Protein AF-0000000076346193 (afdb_homodimer)

Organism: Vanrija humicola (NCBI:txid5417)

Nearest PDB structures (foldseek):
  2d1z-assembly1_A  TM=9.112E-01  e=4.491E-07  Streptomyces olivaceoviridis
  5gqd-assembly1_B  TM=9.093E-01  e=9.282E-07  Streptomyces olivaceoviridis
  1v6u-assembly1_B  TM=9.072E-01  e=3.750E-06  Streptomyces olivaceoviridis
  6inn-assembly2_B  TM=8.528E-01  e=8.935E-04  Homo sapiens
  7y78-assembly1_D  TM=6.951E-01  e=5.967E-03  Bacillus thuringiensis

Secondary structure (DSSP, 8-state):
-EEEEGGG--STTPBEEEE---TT-GGG-EEEETTEEEESSSTTEEEE--SS--TTPBPEEEE--TT-GGG-EEEETTEEEETTSSEEEEEGGG--STTEEEEEEE--TT-GGG-EEEEEEEEEEEES--/-EEEEGGG--STTPBEEEE---TT-GGG-EEEETTEEEESSSTTEEEE--SS--TTPBPEEEE--TT-GGG-EEEETTEEEETTSSEEEEEGGG--STTEEEEEEE--TT-GGG-EEEEEEEEEEEES--

Structure (mmCIF, N/CA/C/O backbone):
data_AF-0000000076346193-model_v1
#
loop_
_entity.id
_entity.type
_entity.pdbx_description
1 polymer 'Ricin B lectin domain-containing protein'
#
loop_
_atom_site.group_PDB
_atom_site.id
_atom_site.type_symbol
_atom_site.label_atom_id
_atom_site.label_alt_id
_atom_site.label_comp_id
_atom_site.label_asym_id
_atom_site.label_entity_id
_atom_site.label_seq_id
_atom_site.pdbx_PDB_ins_code
_atom_site.Cartn_x
_atom_site.Cartn_y
_atom_site.Cartn_z
_atom_site.occupancy
_atom_site.B_iso_or_equiv
_atom_site.auth_seq_id
_atom_site.auth_comp_id
_atom_site.auth_asym_id
_atom_site.auth_atom_id
_atom_site.pdbx_PDB_model_num
ATOM 1 N N . MET A 1 1 ? -0.57 3.428 16.734 1 97.38 1 MET A N 1
ATOM 2 C CA . MET A 1 1 ? -1.78 4.055 16.203 1 97.38 1 MET A CA 1
ATOM 3 C C . MET A 1 1 ? -1.584 4.484 14.758 1 97.38 1 MET A C 1
ATOM 5 O O . MET A 1 1 ? -0.451 4.594 14.289 1 97.38 1 MET A O 1
ATOM 9 N N . CYS A 1 2 ? -2.73 4.66 14.031 1 98.38 2 CYS A N 1
ATOM 10 C CA . CYS A 1 2 ? -2.697 5.062 12.633 1 98.38 2 CYS A CA 1
ATOM 11 C C . CYS A 1 2 ? -3.279 6.461 12.445 1 98.38 2 CYS A C 1
ATOM 13 O O . CYS A 1 2 ? -4.195 6.852 13.172 1 98.38 2 CYS A O 1
ATOM 15 N N . VAL A 1 3 ? -2.74 7.18 11.5 1 98.62 3 VAL A N 1
ATOM 16 C CA . VAL A 1 3 ? -3.359 8.422 11.039 1 98.62 3 VAL A CA 1
ATOM 17 C C . VAL A 1 3 ? -4.719 8.117 10.414 1 98.62 3 VAL A C 1
ATOM 19 O O . VAL A 1 3 ? -4.828 7.234 9.555 1 98.62 3 VAL A O 1
ATOM 22 N N . ASP A 1 4 ? -5.727 8.812 10.867 1 98.75 4 ASP A N 1
ATOM 23 C CA . ASP A 1 4 ? -7.117 8.484 10.578 1 98.75 4 ASP A CA 1
ATOM 24 C C . ASP A 1 4 ? -7.941 9.758 10.352 1 98.75 4 ASP A C 1
ATOM 26 O O . ASP A 1 4 ? -7.559 10.836 10.805 1 98.75 4 ASP A O 1
ATOM 30 N N . LEU A 1 5 ? -9.047 9.602 9.625 1 98.88 5 LEU A N 1
ATOM 31 C CA . LEU A 1 5 ? -10 10.695 9.492 1 98.88 5 LEU A CA 1
ATOM 32 C C . LEU A 1 5 ? -11.062 10.625 10.578 1 98.88 5 LEU A C 1
ATOM 34 O O . LEU A 1 5 ? -11.641 9.57 10.828 1 98.88 5 LEU A O 1
ATOM 38 N N . LYS A 1 6 ? -11.312 11.766 11.18 1 98.81 6 LYS A N 1
ATOM 39 C CA . LYS A 1 6 ? -12.32 11.82 12.234 1 98.81 6 LYS A CA 1
ATOM 40 C C . LYS A 1 6 ? -13.68 11.359 11.727 1 98.81 6 LYS A C 1
ATOM 42 O O . LYS A 1 6 ? -14.148 11.828 10.688 1 98.81 6 LYS A O 1
ATOM 47 N N . ASP A 1 7 ? -14.266 10.375 12.383 1 98.38 7 ASP A N 1
ATOM 48 C CA . ASP A 1 7 ? -15.594 9.836 12.148 1 98.38 7 ASP A CA 1
ATOM 49 C C . ASP A 1 7 ? -15.711 9.25 10.742 1 98.38 7 ASP A C 1
ATOM 51 O O . ASP A 1 7 ? -16.812 8.984 10.266 1 98.38 7 ASP A O 1
ATOM 55 N N . GLY A 1 8 ? -14.648 9.188 10.039 1 98.12 8 GLY A N 1
ATOM 56 C CA . GLY A 1 8 ? -14.641 8.625 8.703 1 98.12 8 GLY A CA 1
ATOM 57 C C . GLY A 1 8 ? -15.227 9.562 7.66 1 98.12 8 GLY A C 1
ATOM 58 O O . GLY A 1 8 ? -15.625 9.125 6.578 1 98.12 8 GLY A O 1
ATOM 59 N N . VAL A 1 9 ? -15.312 10.844 7.996 1 98.62 9 VAL A N 1
ATOM 60 C CA . VAL A 1 9 ? -15.875 11.82 7.074 1 98.62 9 VAL A CA 1
ATOM 61 C C . VAL A 1 9 ? -14.82 12.234 6.051 1 98.62 9 VAL A C 1
ATOM 63 O O . VAL A 1 9 ? -13.75 12.719 6.414 1 98.62 9 VAL A O 1
ATOM 66 N N . GLN A 1 10 ? -15.078 12.023 4.785 1 98.56 10 GLN A N 1
ATOM 67 C CA . GLN A 1 10 ? -14.156 12.344 3.701 1 98.56 10 GLN A CA 1
ATOM 68 C C . GLN A 1 10 ? -14.531 13.656 3.021 1 98.56 10 GLN A C 1
ATOM 70 O O . GLN A 1 10 ? -14.945 13.664 1.859 1 98.56 10 GLN A O 1
ATOM 75 N N . ALA A 1 11 ? -14.43 14.711 3.752 1 98.75 11 ALA A N 1
ATOM 76 C CA . ALA A 1 11 ? -14.773 16.047 3.277 1 98.75 11 ALA A CA 1
ATOM 77 C C . ALA A 1 11 ? -13.719 17.062 3.705 1 98.75 11 ALA A C 1
ATOM 79 O O . ALA A 1 11 ? -12.969 16.828 4.656 1 98.75 11 ALA A O 1
ATOM 80 N N . ASN A 1 12 ? -13.664 18.203 2.973 1 98.81 12 ASN A N 1
ATOM 81 C CA . ASN A 1 12 ? -12.758 19.281 3.328 1 98.81 12 ASN A CA 1
ATOM 82 C C . ASN A 1 12 ? -12.914 19.688 4.789 1 98.81 12 ASN A C 1
ATOM 84 O O . ASN A 1 12 ? -14.031 19.875 5.27 1 98.81 12 ASN A O 1
ATOM 88 N N . GLY A 1 13 ? -11.852 19.75 5.422 1 98.81 13 GLY A N 1
ATOM 89 C CA . GLY A 1 13 ? -11.867 20.281 6.773 1 98.81 13 GLY A CA 1
ATOM 90 C C . GLY A 1 13 ? -11.945 19.219 7.84 1 98.81 13 GLY A C 1
ATOM 91 O O . GLY A 1 13 ? -11.766 19.5 9.023 1 98.81 13 GLY A O 1
ATOM 92 N N . THR A 1 14 ? -12.195 17.953 7.438 1 98.94 14 THR A N 1
ATOM 93 C CA . THR A 1 14 ? -12.258 16.875 8.414 1 98.94 14 THR A CA 1
ATOM 94 C C . THR A 1 14 ? -10.93 16.75 9.156 1 98.94 14 THR A C 1
ATOM 96 O O . THR A 1 14 ? -9.867 16.641 8.539 1 98.94 14 THR A O 1
ATOM 99 N N . PRO A 1 15 ? -10.984 16.75 10.484 1 98.88 15 PRO A N 1
ATOM 100 C CA . PRO A 1 15 ? -9.742 16.656 11.258 1 98.88 15 PRO A CA 1
ATOM 101 C C . PRO A 1 15 ? -9.008 15.336 11.023 1 98.88 15 PRO A C 1
ATOM 103 O O . PRO A 1 15 ? 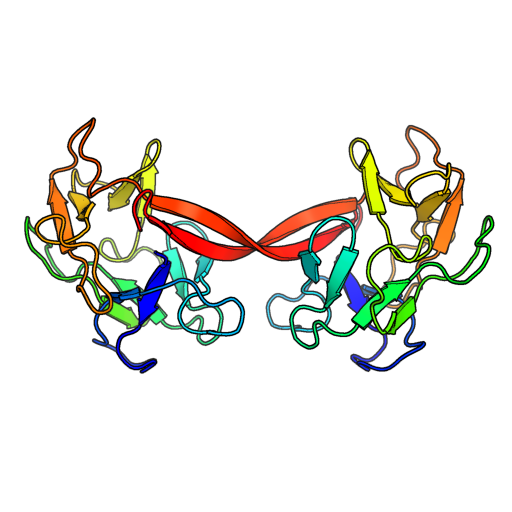-9.641 14.289 10.891 1 98.88 15 PRO A O 1
ATOM 106 N N . LEU A 1 16 ? -7.672 15.43 10.953 1 98.88 16 LEU A N 1
ATOM 107 C CA . LEU A 1 16 ? -6.789 14.266 10.992 1 98.88 16 LEU A CA 1
ATOM 108 C C . LEU A 1 16 ? -6.48 13.867 12.43 1 98.88 16 LEU A C 1
ATOM 110 O O . LEU A 1 16 ? -6.133 14.719 13.25 1 98.88 16 LEU A O 1
ATOM 114 N N . GLN A 1 17 ? -6.691 12.625 12.727 1 98.81 17 GLN A N 1
ATOM 115 C CA . GLN A 1 17 ? -6.48 12.148 14.094 1 98.81 17 GLN A CA 1
ATOM 116 C C . GLN A 1 17 ? -5.688 10.852 14.109 1 98.81 17 GLN A C 1
ATOM 118 O O . GLN A 1 17 ? -5.312 10.328 13.055 1 98.81 17 GLN A O 1
ATOM 123 N N . ILE A 1 18 ? -5.312 10.422 15.352 1 98.69 18 ILE A N 1
ATOM 124 C CA . ILE A 1 18 ? -4.805 9.062 15.484 1 98.69 18 ILE A CA 1
ATOM 125 C C . ILE A 1 18 ? -5.887 8.164 16.078 1 98.69 18 ILE A C 1
ATOM 127 O O . ILE A 1 18 ? -6.707 8.617 16.875 1 98.69 18 ILE A O 1
ATOM 131 N N . TRP A 1 19 ? -5.957 6.984 15.648 1 98.31 19 TRP A N 1
ATOM 132 C CA . TRP A 1 19 ? -6.875 5.934 16.078 1 98.31 19 TRP A CA 1
ATOM 133 C C . TRP A 1 19 ? -6.223 4.559 15.961 1 98.31 19 TRP A C 1
ATOM 135 O O . TRP A 1 19 ? -5.262 4.379 15.211 1 98.31 19 TRP A O 1
ATOM 145 N N . ASP A 1 20 ? -6.699 3.652 16.719 1 97.69 20 ASP A N 1
ATOM 146 C CA . ASP A 1 20 ? -6.195 2.287 16.594 1 97.69 20 ASP A CA 1
ATOM 147 C C . ASP A 1 20 ? -6.238 1.812 15.148 1 97.69 20 ASP A C 1
ATOM 149 O O . ASP A 1 20 ? -7.238 2.006 14.453 1 97.69 20 ASP A O 1
ATOM 153 N N . CYS A 1 21 ? -5.121 1.161 14.781 1 96.31 21 CYS A N 1
ATOM 154 C CA . CYS A 1 21 ? -5.051 0.711 13.391 1 96.31 21 CYS A CA 1
ATOM 155 C C . CYS A 1 21 ? -6.082 -0.377 13.125 1 96.31 21 CYS A C 1
ATOM 157 O O . CYS A 1 21 ? -6.297 -1.258 13.953 1 96.31 21 CYS A O 1
ATOM 159 N N . ASP A 1 22 ? -6.777 -0.265 12.031 1 93.62 22 ASP A N 1
ATOM 160 C CA . ASP A 1 22 ? -7.75 -1.24 11.547 1 93.62 22 ASP A CA 1
ATOM 161 C C . ASP A 1 22 ? -7.562 -1.501 10.055 1 93.62 22 ASP A C 1
ATOM 163 O O . ASP A 1 22 ? -7.812 -0.62 9.227 1 93.62 22 ASP A O 1
ATOM 167 N N . ARG A 1 23 ? -7.211 -2.684 9.609 1 83.88 23 ARG A N 1
ATOM 168 C CA . ARG A 1 23 ? -6.918 -3.055 8.227 1 83.88 23 ARG A CA 1
ATOM 169 C C . ARG A 1 23 ? -8.148 -2.873 7.34 1 83.88 23 ARG A C 1
ATOM 171 O O . ARG A 1 23 ? -8.023 -2.768 6.117 1 83.88 23 ARG A O 1
ATOM 178 N N . LYS A 1 24 ? -9.305 -2.906 7.891 1 87.44 24 LYS A N 1
ATOM 179 C CA . LYS A 1 24 ? -10.547 -2.795 7.133 1 87.44 24 LYS A CA 1
ATOM 180 C C . LYS A 1 24 ? -11.016 -1.344 7.047 1 87.44 24 LYS A C 1
ATOM 182 O O . LYS A 1 24 ? -12.008 -1.043 6.383 1 87.44 24 LYS A O 1
ATOM 187 N N . ASN A 1 25 ? -10.336 -0.354 7.711 1 94.75 25 ASN A N 1
ATOM 188 C CA . ASN A 1 25 ? -10.742 1.047 7.73 1 94.75 25 ASN A CA 1
ATOM 189 C C . ASN A 1 25 ? -10.133 1.824 6.566 1 94.75 25 ASN A C 1
ATOM 191 O O . ASN A 1 25 ? -8.938 2.127 6.574 1 94.75 25 ASN A O 1
ATOM 195 N N . PRO A 1 26 ? -10.969 2.188 5.59 1 95.25 26 PRO A N 1
ATOM 196 C CA . PRO A 1 26 ? -10.43 2.861 4.406 1 95.25 26 PRO A CA 1
ATOM 197 C C . PRO A 1 26 ? -9.93 4.273 4.707 1 95.25 26 PRO A C 1
ATOM 199 O O . PRO A 1 26 ? -9.211 4.859 3.895 1 95.25 26 PRO A O 1
ATOM 202 N N . ASN A 1 27 ? -10.266 4.793 5.91 1 98.38 27 ASN A N 1
ATOM 203 C CA . ASN A 1 27 ? -9.922 6.168 6.246 1 98.38 27 ASN A CA 1
ATOM 204 C C . ASN A 1 27 ? -8.539 6.25 6.902 1 98.38 27 ASN A C 1
ATOM 206 O O . ASN A 1 27 ? -8.148 7.309 7.398 1 98.38 27 ASN A O 1
ATOM 210 N N . GLN A 1 28 ? -7.801 5.125 6.875 1 98.31 28 GLN A N 1
ATOM 211 C CA . GLN A 1 28 ? -6.449 5.074 7.422 1 98.31 28 GLN A CA 1
ATOM 212 C C . GLN A 1 28 ? -5.426 4.77 6.328 1 98.31 28 GLN A C 1
ATOM 214 O O . GLN A 1 28 ? -4.238 4.613 6.613 1 98.31 28 GLN A O 1
ATOM 219 N N . LEU A 1 29 ? -5.941 4.668 5.09 1 97.5 29 LEU A N 1
ATOM 220 C CA . LEU A 1 29 ? -5.109 4.277 3.959 1 97.5 29 LEU A CA 1
ATOM 221 C C . LEU A 1 29 ? -4.75 5.492 3.105 1 97.5 29 LEU A C 1
ATOM 223 O O . LEU A 1 29 ? -5.637 6.227 2.662 1 97.5 29 LEU A O 1
ATOM 227 N N . TRP A 1 30 ? -3.432 5.629 2.916 1 97.75 30 TRP A N 1
ATOM 228 C CA . TRP A 1 30 ? -2.914 6.809 2.232 1 97.75 30 TRP A CA 1
ATOM 229 C C . TRP A 1 30 ? -2.064 6.414 1.029 1 97.75 30 TRP A C 1
ATOM 231 O O . TRP A 1 30 ? -1.338 5.422 1.074 1 97.75 30 TRP A O 1
ATOM 241 N N . ARG A 1 31 ? -2.193 7.145 0.007 1 95.12 31 ARG A N 1
ATOM 242 C CA . ARG A 1 31 ? -1.386 7 -1.199 1 95.12 31 ARG A CA 1
ATOM 243 C C . ARG A 1 31 ? -0.432 8.18 -1.363 1 95.12 31 ARG A C 1
ATOM 245 O O . ARG A 1 31 ? -0.846 9.336 -1.274 1 95.12 31 ARG A O 1
ATOM 252 N N . LYS A 1 32 ? 0.829 7.84 -1.516 1 93.25 32 LYS A N 1
ATOM 253 C CA . LYS A 1 32 ? 1.795 8.898 -1.804 1 93.25 32 LYS A CA 1
ATOM 254 C C . LYS A 1 32 ? 1.785 9.258 -3.285 1 93.25 32 LYS A C 1
ATOM 256 O O . LYS A 1 32 ? 1.878 8.383 -4.145 1 93.25 32 LYS A O 1
ATOM 261 N N . ASP A 1 33 ? 1.549 10.453 -3.631 1 92.62 33 ASP A N 1
ATOM 262 C CA . ASP A 1 33 ? 1.671 11.047 -4.961 1 92.62 33 ASP A CA 1
ATOM 263 C C . ASP A 1 33 ? 2.615 12.242 -4.949 1 92.62 33 ASP A C 1
ATOM 265 O O . ASP A 1 33 ? 2.229 13.344 -4.547 1 92.62 33 ASP A O 1
ATOM 269 N N . ALA A 1 34 ? 3.846 11.938 -5.438 1 90.88 34 ALA A N 1
ATOM 270 C CA . ALA A 1 34 ? 4.918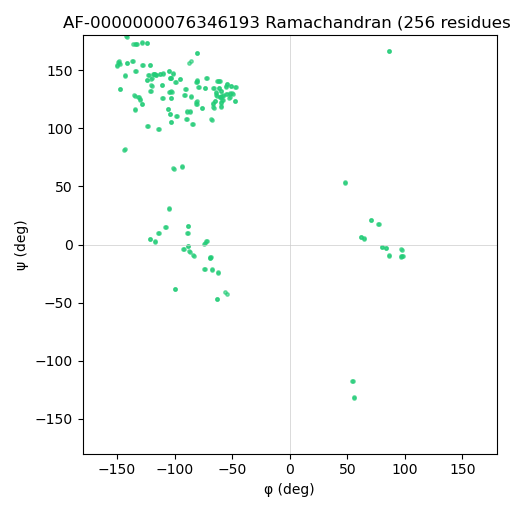 12.906 -5.23 1 90.88 34 ALA A CA 1
ATOM 271 C C . ALA A 1 34 ? 5.066 13.25 -3.752 1 90.88 34 ALA A C 1
ATOM 273 O O . ALA A 1 34 ? 5.32 12.375 -2.926 1 90.88 34 ALA A O 1
ATOM 274 N N . ASN A 1 35 ? 4.859 14.484 -3.318 1 94.56 35 ASN A N 1
ATOM 275 C CA . ASN A 1 35 ? 5.074 14.859 -1.926 1 94.56 35 ASN A CA 1
ATOM 276 C C . ASN A 1 35 ? 3.752 15.109 -1.203 1 94.56 35 ASN A C 1
ATOM 278 O O . ASN A 1 35 ? 3.734 15.688 -0.114 1 94.56 35 ASN A O 1
ATOM 282 N N . GLN A 1 36 ? 2.641 14.633 -1.851 1 97.44 36 GLN A N 1
ATOM 283 C CA . GLN A 1 36 ? 1.333 14.688 -1.206 1 97.44 36 GLN A CA 1
ATOM 284 C C . GLN A 1 36 ? 0.92 13.312 -0.685 1 97.44 36 GLN A C 1
ATOM 286 O O . GLN A 1 36 ? 1.235 12.289 -1.296 1 97.44 36 GLN A O 1
ATOM 291 N N . MET A 1 37 ? 0.253 13.328 0.49 1 97.38 37 MET A N 1
ATOM 292 C CA . MET A 1 37 ? -0.408 12.133 1.009 1 97.38 37 MET A CA 1
ATOM 293 C C . MET A 1 37 ? -1.917 12.211 0.804 1 97.38 37 MET A C 1
ATOM 295 O O . MET A 1 37 ? -2.598 12.992 1.477 1 97.38 37 MET A O 1
ATOM 299 N N . ARG A 1 38 ? -2.373 11.414 -0.197 1 97.88 38 ARG A N 1
ATOM 300 C CA . ARG A 1 38 ? -3.777 11.422 -0.592 1 97.88 38 ARG A CA 1
ATOM 301 C C . ARG A 1 38 ? -4.527 10.25 0.039 1 97.88 38 ARG A C 1
ATOM 303 O O . ARG A 1 38 ? -3.979 9.156 0.167 1 97.88 38 ARG A O 1
ATOM 310 N N . LEU A 1 39 ? -5.746 10.562 0.458 1 98.44 39 LEU A N 1
ATOM 311 C CA . LEU A 1 39 ? -6.562 9.438 0.905 1 98.44 39 LEU A CA 1
ATOM 312 C C . LEU A 1 39 ? -6.758 8.422 -0.219 1 98.44 39 LEU A C 1
ATOM 314 O O . LEU A 1 39 ? -7.113 8.797 -1.34 1 98.44 39 LEU A O 1
ATOM 318 N N . PHE A 1 40 ? -6.547 7.203 0.101 1 96.44 40 PHE A N 1
ATOM 319 C CA . PHE A 1 40 ? -6.602 6.172 -0.926 1 96.44 40 PHE A CA 1
ATOM 320 C C . PHE A 1 40 ? -8 6.074 -1.522 1 96.44 40 PHE A C 1
ATOM 322 O O . PHE A 1 40 ? -8.156 6.047 -2.744 1 96.44 40 PHE A O 1
ATOM 329 N N . ALA A 1 41 ? -9.039 6.051 -0.655 1 94.88 41 ALA A N 1
ATOM 330 C CA . ALA A 1 41 ? -10.422 5.848 -1.07 1 94.88 41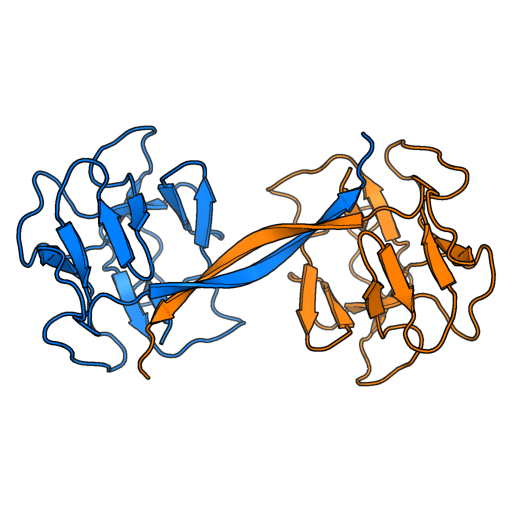 ALA A CA 1
ATOM 331 C C . ALA A 1 41 ? -10.977 7.094 -1.754 1 94.88 41 ALA A C 1
ATOM 333 O O . ALA A 1 41 ? -12.008 7.027 -2.436 1 94.88 41 ALA A O 1
ATOM 334 N N . ASN A 1 42 ? -10.438 8.219 -1.551 1 96.88 42 ASN A N 1
ATOM 335 C CA . ASN A 1 42 ? -10.812 9.508 -2.125 1 96.88 42 ASN A CA 1
ATOM 336 C C . ASN A 1 42 ? -9.586 10.367 -2.412 1 96.88 42 ASN A C 1
ATOM 338 O O . ASN A 1 42 ? -9.273 11.289 -1.652 1 96.88 42 ASN A O 1
ATOM 342 N N . PRO A 1 43 ? -8.945 10.102 -3.572 1 96.12 43 PRO A N 1
ATOM 343 C CA . PRO A 1 43 ? -7.613 10.672 -3.803 1 96.12 43 PRO A CA 1
ATOM 344 C C . PRO A 1 43 ? -7.66 12.18 -4.074 1 96.12 43 PRO A C 1
ATOM 346 O O . PRO A 1 43 ? -6.617 12.797 -4.293 1 96.12 43 PRO A O 1
ATOM 349 N N . ASN A 1 44 ? -8.789 12.766 -4.012 1 97.19 44 ASN A N 1
ATOM 350 C CA . ASN A 1 44 ? -8.898 14.219 -4.129 1 97.19 44 ASN A CA 1
ATOM 351 C C . ASN A 1 44 ? -8.648 14.906 -2.791 1 97.19 44 ASN A C 1
ATOM 353 O O . ASN A 1 44 ? -8.57 16.141 -2.725 1 97.19 44 ASN A O 1
ATOM 357 N N . LEU A 1 45 ? -8.562 14.188 -1.716 1 98.69 45 LEU A N 1
ATOM 358 C CA . LEU A 1 45 ? -8.305 14.727 -0.389 1 98.69 45 LEU A CA 1
ATOM 359 C C . LEU A 1 45 ? -6.871 14.453 0.042 1 98.69 45 LEU A C 1
ATOM 361 O O . LEU A 1 45 ? -6.418 13.305 0.012 1 98.69 45 LEU A O 1
ATOM 365 N N . CYS A 1 46 ? -6.188 15.508 0.535 1 98.75 46 CYS A N 1
ATOM 366 C CA . CYS A 1 46 ? -4.797 15.438 0.976 1 98.75 46 CYS A CA 1
ATOM 367 C C . CYS A 1 46 ? -4.668 15.844 2.438 1 98.75 46 CYS A C 1
ATOM 369 O O . CYS A 1 46 ? -5.488 16.609 2.947 1 98.75 46 CYS A O 1
ATOM 371 N N . ILE A 1 47 ? -3.648 15.359 3.094 1 98.81 47 ILE A N 1
ATOM 372 C CA . ILE A 1 47 ? -3.256 15.875 4.402 1 98.81 47 ILE A CA 1
ATOM 373 C C . ILE A 1 47 ? -2.791 17.312 4.277 1 98.81 47 ILE A C 1
ATOM 375 O O . ILE A 1 47 ? -1.905 17.625 3.475 1 98.81 47 ILE A O 1
ATOM 379 N N . ASP A 1 48 ? -3.422 18.109 5.008 1 98.94 48 ASP A N 1
ATOM 380 C CA . ASP A 1 48 ? -3.277 19.562 4.867 1 98.94 48 ASP A CA 1
ATOM 381 C C . ASP A 1 48 ? -3.002 20.219 6.215 1 98.94 48 ASP A C 1
ATOM 383 O O . ASP A 1 48 ? -3.777 20.062 7.16 1 98.94 48 ASP A O 1
ATOM 387 N N . ALA A 1 49 ? -1.931 20.953 6.273 1 98.81 49 ALA A N 1
ATOM 388 C CA . ALA A 1 49 ? -1.51 21.578 7.527 1 98.81 49 ALA A CA 1
ATOM 389 C C . ALA A 1 49 ? -2.156 22.953 7.699 1 98.81 49 ALA A C 1
ATOM 391 O O . ALA A 1 49 ? -1.982 23.594 8.734 1 98.81 49 ALA A O 1
ATOM 392 N N . GLY A 1 50 ? -2.965 23.406 6.727 1 98.25 50 GLY A N 1
ATOM 393 C CA . GLY A 1 50 ? -3.588 24.719 6.785 1 98.25 50 GLY A CA 1
ATOM 394 C C . GLY A 1 50 ? -2.705 25.828 6.23 1 98.25 50 GLY A C 1
ATOM 395 O O . GLY A 1 50 ? -1.495 25.641 6.082 1 98.25 50 GLY A O 1
ATOM 396 N N . VAL A 1 51 ? -3.287 26.953 6.004 1 96.12 51 VAL A N 1
ATOM 397 C CA . VAL A 1 51 ? -2.559 28.094 5.465 1 96.12 51 VAL A CA 1
ATOM 398 C C . VAL A 1 51 ? -1.658 28.688 6.543 1 96.12 51 VAL A C 1
ATOM 400 O O . VAL A 1 51 ? -2.098 28.906 7.676 1 96.12 51 VAL A O 1
ATOM 403 N N . ASN A 1 52 ? -0.373 29.016 6.258 1 96.94 52 ASN A N 1
ATOM 404 C CA . ASN A 1 52 ? 0.622 29.609 7.148 1 96.94 52 ASN A CA 1
ATOM 405 C C . ASN A 1 52 ? 0.673 28.875 8.492 1 96.94 52 ASN A C 1
ATOM 407 O O . ASN A 1 52 ? 0.467 29.484 9.539 1 96.94 52 ASN A O 1
ATOM 411 N N . PRO A 1 53 ? 0.839 27.578 8.438 1 98.56 53 PRO A N 1
ATOM 412 C CA . PRO A 1 53 ? 0.84 26.797 9.68 1 98.56 53 PRO A CA 1
ATOM 413 C C . PRO A 1 53 ? 1.96 27.219 10.633 1 98.56 53 PRO A C 1
ATOM 415 O O . PRO A 1 53 ? 3.045 27.594 10.188 1 98.56 53 PRO A O 1
ATOM 418 N N . THR A 1 54 ? 1.682 27.25 11.867 1 98.5 54 THR A N 1
ATOM 419 C CA . THR A 1 54 ? 2.611 27.484 12.969 1 98.5 54 THR A CA 1
ATOM 420 C C . THR A 1 54 ? 2.484 26.406 14.031 1 98.5 54 THR A C 1
ATOM 422 O O . THR A 1 54 ? 1.666 25.5 13.906 1 98.5 54 THR A O 1
ATOM 425 N N . ASP A 1 55 ? 3.332 26.422 15.016 1 98.81 55 ASP A N 1
ATOM 426 C CA . ASP A 1 55 ? 3.234 25.453 16.109 1 98.81 55 ASP A CA 1
ATOM 427 C C . ASP A 1 55 ? 1.804 25.359 16.625 1 98.81 55 ASP A C 1
ATOM 429 O O . ASP A 1 55 ? 1.188 26.375 16.953 1 98.81 55 ASP A O 1
ATOM 433 N N . GLY A 1 56 ? 1.34 24.172 16.578 1 98.75 56 GLY A N 1
ATOM 434 C CA . GLY A 1 56 ? 0.013 23.969 17.141 1 98.75 56 GLY A CA 1
ATOM 435 C C . GLY A 1 56 ? -1.08 23.969 16.078 1 98.75 56 GLY A C 1
ATOM 436 O O . GLY A 1 56 ? -2.223 23.609 16.375 1 98.75 56 GLY A O 1
ATOM 437 N N . SER A 1 57 ? -0.796 24.344 14.828 1 98.81 57 SER A N 1
ATOM 438 C CA . SER A 1 57 ? -1.783 24.281 13.75 1 98.81 57 SER A CA 1
ATOM 439 C C . SER A 1 57 ? -2.309 22.859 13.57 1 98.81 57 SER A C 1
ATOM 441 O O . SER A 1 57 ? -1.527 21.906 13.461 1 98.81 57 SER A O 1
ATOM 443 N N . ARG A 1 58 ? -3.633 22.797 13.578 1 98.81 58 ARG A N 1
ATOM 444 C CA . ARG A 1 58 ? -4.254 21.484 13.477 1 98.81 58 ARG A CA 1
ATOM 445 C C . ARG A 1 58 ? -4.285 21.016 12.023 1 98.81 58 ARG A C 1
ATOM 447 O O . ARG A 1 58 ? -4.504 21.812 11.109 1 98.81 58 ARG A O 1
ATOM 454 N N . VAL A 1 59 ? -4.051 19.734 11.891 1 98.94 59 VAL A N 1
ATOM 455 C CA . VAL A 1 59 ? -3.99 19.141 10.562 1 98.94 59 VAL A CA 1
ATOM 456 C C . VAL A 1 59 ? -5.352 18.547 10.203 1 98.94 59 VAL A C 1
ATOM 458 O O . VAL A 1 59 ? -6.062 18.031 11.07 1 98.94 59 VAL A O 1
ATOM 461 N N . LYS A 1 60 ? -5.754 18.656 8.953 1 98.94 60 LYS A N 1
ATOM 462 C CA . LYS A 1 60 ? -7 18.156 8.383 1 98.94 60 LYS A CA 1
ATOM 463 C C . LYS A 1 60 ? -6.785 17.625 6.969 1 98.94 60 LYS A C 1
ATOM 465 O O . LYS A 1 60 ? -5.656 17.594 6.477 1 98.94 60 LYS A O 1
ATOM 470 N N . VAL A 1 61 ? -7.863 17.125 6.367 1 98.88 61 VAL A N 1
ATOM 471 C CA . VAL A 1 61 ? -7.789 16.844 4.938 1 98.88 61 VAL A CA 1
ATOM 472 C C . VAL A 1 61 ? -8.477 17.953 4.152 1 98.88 61 VAL A C 1
ATOM 474 O O . VAL A 1 61 ? -9.383 18.609 4.664 1 98.88 61 VAL A O 1
ATOM 477 N N . TRP A 1 62 ? -7.984 18.234 3.023 1 98.88 62 TRP A N 1
ATOM 478 C CA . TRP A 1 62 ? -8.492 19.234 2.1 1 98.88 62 TRP A CA 1
ATOM 479 C C . TRP A 1 62 ? -8.234 18.828 0.653 1 98.88 62 TRP A C 1
ATOM 481 O O . TRP A 1 62 ? -7.363 18 0.381 1 98.88 62 TRP A O 1
ATOM 491 N N . GLN A 1 63 ? -9.039 19.406 -0.228 1 98.69 63 GLN A N 1
ATOM 492 C CA . GLN A 1 63 ? -8.82 19.172 -1.651 1 98.69 63 GLN A CA 1
ATOM 493 C C . GLN A 1 63 ? -7.352 19.359 -2.018 1 98.69 63 GLN A C 1
ATOM 495 O O . GLN A 1 63 ? -6.715 20.312 -1.592 1 98.69 63 GLN A O 1
ATOM 500 N N . CYS A 1 64 ? -6.863 18.359 -2.848 1 98.44 64 CYS A N 1
ATOM 501 C CA . CYS A 1 64 ? -5.457 18.375 -3.23 1 98.44 64 CYS A CA 1
ATOM 502 C C . CYS A 1 64 ? -5.207 19.391 -4.344 1 98.44 64 CYS A C 1
ATOM 504 O O . CYS A 1 64 ? -5.98 19.469 -5.301 1 98.44 64 CYS A O 1
ATOM 506 N N . TYR A 1 65 ? -4.203 20.141 -4.254 1 97.19 65 TYR A N 1
ATOM 507 C CA . TYR A 1 65 ? -3.66 21 -5.301 1 97.19 65 TYR A CA 1
ATOM 508 C C . TYR A 1 65 ? -2.166 20.766 -5.484 1 97.19 65 TYR A C 1
ATOM 510 O O . TYR A 1 65 ? -1.391 20.891 -4.531 1 97.19 65 TYR A O 1
ATOM 518 N N . PRO A 1 66 ? -1.819 20.391 -6.688 1 93.75 66 PRO A N 1
ATOM 519 C CA . PRO A 1 66 ? -0.399 20.109 -6.918 1 93.75 66 PRO A CA 1
ATOM 520 C C . PRO A 1 66 ? 0.501 21.266 -6.477 1 93.75 66 PRO A C 1
ATOM 522 O O . PRO A 1 66 ? 0.241 22.422 -6.816 1 93.75 66 PRO A O 1
ATOM 525 N N . GLY A 1 67 ? 1.485 20.938 -5.629 1 92.56 67 GLY A N 1
ATOM 526 C CA . GLY A 1 67 ? 2.512 21.891 -5.254 1 92.56 67 GLY A CA 1
ATOM 527 C C . GLY A 1 67 ? 2.088 22.812 -4.125 1 92.56 67 GLY A C 1
ATOM 528 O O . GLY A 1 67 ? 2.844 23.703 -3.717 1 92.56 67 GLY A O 1
ATOM 529 N N . LEU A 1 68 ? 0.83 22.719 -3.625 1 96.5 68 LEU A N 1
ATOM 530 C CA . LEU A 1 68 ? 0.374 23.531 -2.506 1 96.5 68 LEU A CA 1
ATOM 531 C C . LEU A 1 68 ? 1.229 23.281 -1.269 1 96.5 68 LEU A C 1
ATOM 533 O O . LEU A 1 68 ? 1.339 22.156 -0.801 1 96.5 68 LEU A O 1
ATOM 537 N N . PRO A 1 69 ? 1.918 24.297 -0.732 1 97 69 PRO A N 1
ATOM 538 C CA . PRO A 1 69 ? 2.924 24.109 0.316 1 97 69 PRO A CA 1
ATOM 539 C C . PRO A 1 69 ? 2.373 23.391 1.538 1 97 69 PRO A C 1
ATOM 541 O O . PRO A 1 69 ? 3.059 22.531 2.117 1 97 69 PRO A O 1
ATOM 544 N N . GLN A 1 70 ? 1.146 23.688 1.994 1 98.12 70 GLN A N 1
ATOM 545 C CA . GLN A 1 70 ? 0.592 23.109 3.215 1 98.12 70 GLN A CA 1
ATOM 546 C C . GLN A 1 70 ? 0.184 21.656 2.996 1 98.12 70 GLN A C 1
ATOM 548 O O . GLN A 1 70 ? -0.253 20.984 3.932 1 98.12 70 GLN A O 1
ATOM 553 N N . GLN A 1 71 ? 0.386 21.109 1.779 1 98.5 71 GLN A N 1
ATOM 554 C CA . GLN A 1 71 ? 0.053 19.734 1.447 1 98.5 71 GLN A CA 1
ATOM 555 C C . GLN A 1 71 ? 1.285 18.969 0.971 1 98.5 71 GLN A C 1
ATOM 557 O O . GLN A 1 71 ? 1.175 17.828 0.497 1 98.5 71 GLN A O 1
ATOM 562 N N . THR A 1 72 ? 2.461 19.625 1.021 1 98 72 THR A N 1
ATOM 563 C CA . THR A 1 72 ? 3.691 19.016 0.515 1 98 72 THR A CA 1
ATOM 564 C C . THR A 1 72 ? 4.59 18.578 1.665 1 98 72 THR A C 1
ATOM 566 O O . THR A 1 72 ? 5.07 19.406 2.441 1 98 72 THR A O 1
ATOM 569 N N . TRP A 1 73 ? 4.797 17.234 1.716 1 97.88 73 TRP A N 1
ATOM 570 C CA . TRP A 1 73 ? 5.484 16.625 2.848 1 97.88 73 TRP A CA 1
ATOM 571 C C . TRP A 1 73 ? 6.75 15.906 2.393 1 97.88 73 TRP A C 1
ATOM 573 O O . TRP A 1 73 ? 6.77 15.273 1.33 1 97.88 73 TRP A O 1
ATOM 583 N N . VAL A 1 74 ? 7.777 15.953 3.174 1 96.31 74 VAL A N 1
ATOM 584 C CA . VAL A 1 74 ? 8.977 15.156 2.957 1 96.31 74 VAL A CA 1
ATOM 585 C C . VAL A 1 74 ? 9.258 14.297 4.188 1 96.31 74 VAL A C 1
ATOM 587 O O . VAL A 1 74 ? 8.883 14.656 5.305 1 96.31 74 VAL A O 1
ATOM 590 N N . THR A 1 75 ? 9.797 13.102 3.871 1 93.19 75 THR A N 1
ATOM 591 C CA . THR A 1 75 ? 10.211 12.227 4.965 1 93.19 75 THR A CA 1
ATOM 592 C C . THR A 1 75 ? 11.633 12.539 5.402 1 93.19 75 THR A C 1
ATOM 594 O O . THR A 1 75 ? 12.57 12.469 4.598 1 93.19 75 THR A O 1
ATOM 597 N N . SER A 1 76 ? 11.789 13.008 6.598 1 90.62 76 SER A N 1
ATOM 598 C CA . SER A 1 76 ? 13.07 13.297 7.234 1 90.62 76 SER A CA 1
ATOM 599 C C . SER A 1 76 ? 13.312 12.367 8.422 1 90.62 76 SER A C 1
ATOM 601 O O . SER A 1 76 ? 12.898 12.672 9.547 1 90.62 76 SER A O 1
ATOM 603 N N . GLY A 1 77 ? 14.172 11.266 8.148 1 91.81 77 GLY A N 1
ATOM 604 C CA . GLY A 1 77 ? 14.164 10.227 9.164 1 91.81 77 GLY A CA 1
ATOM 605 C C . GLY A 1 77 ? 12.781 9.672 9.445 1 91.81 77 GLY A C 1
ATOM 606 O O . GLY A 1 77 ? 12.062 9.273 8.531 1 91.81 77 GLY A O 1
ATOM 607 N N . PRO A 1 78 ? 12.414 9.578 10.805 1 94.38 78 PRO A N 1
ATOM 608 C CA . PRO A 1 78 ? 11.094 9.031 11.125 1 94.38 78 PRO A CA 1
ATOM 609 C C . PRO A 1 78 ? 10.008 10.102 11.156 1 94.38 78 PRO A C 1
ATOM 611 O O . PRO A 1 78 ? 8.93 9.875 11.719 1 94.38 78 PRO A O 1
ATOM 614 N N . LYS A 1 79 ? 10.273 11.289 10.594 1 97.44 79 LYS A N 1
ATOM 615 C CA . LYS A 1 79 ? 9.352 12.414 10.695 1 97.44 79 LYS A CA 1
ATOM 616 C C . LYS A 1 79 ? 8.711 12.719 9.344 1 97.44 79 LYS A C 1
ATOM 618 O O . LYS A 1 79 ? 9.32 12.5 8.297 1 97.44 79 LYS A O 1
ATOM 623 N N . LYS A 1 80 ? 7.488 13.172 9.406 1 97.75 80 LYS A N 1
ATOM 624 C CA . LYS A 1 80 ? 6.844 13.812 8.273 1 97.75 80 LYS A CA 1
ATOM 625 C C . LYS A 1 80 ? 6.914 15.336 8.391 1 97.75 80 LYS A C 1
ATOM 627 O O . LYS A 1 80 ? 6.273 15.93 9.266 1 97.75 80 LYS A O 1
ATOM 632 N N . GLN A 1 81 ? 7.73 15.906 7.48 1 98.19 81 GLN A N 1
ATOM 633 C CA . GLN A 1 81 ? 8.016 17.344 7.551 1 98.19 81 GLN A CA 1
ATOM 634 C C . GLN A 1 81 ? 7.371 18.078 6.387 1 98.19 81 GLN A C 1
ATOM 636 O O . GLN A 1 81 ? 7.395 17.609 5.25 1 98.19 81 GLN A O 1
ATOM 641 N N . LEU A 1 82 ? 6.742 19.297 6.746 1 98.19 82 LEU A N 1
ATOM 642 C CA . LEU A 1 82 ? 6.301 20.172 5.668 1 98.19 82 LEU A CA 1
ATOM 643 C C . LEU A 1 82 ? 7.492 20.719 4.895 1 98.19 82 LEU A C 1
ATOM 645 O O . LEU A 1 82 ? 8.391 21.328 5.484 1 98.19 82 LEU A O 1
ATOM 649 N N . LYS A 1 83 ? 7.426 20.406 3.656 1 96.81 83 LYS A N 1
ATOM 650 C CA . LYS A 1 83 ? 8.555 20.812 2.814 1 96.81 83 LYS A CA 1
ATOM 651 C C . LYS A 1 83 ? 8.812 22.312 2.912 1 96.81 83 LYS A C 1
ATOM 653 O O . LYS A 1 83 ? 7.879 23.109 2.857 1 96.81 83 LYS A O 1
ATOM 658 N N . GLY A 1 84 ? 10.078 22.641 3.027 1 95.94 84 GLY A N 1
ATOM 659 C CA . GLY A 1 84 ? 10.477 24.031 3.051 1 95.94 84 GLY A CA 1
ATOM 660 C C . GLY A 1 84 ? 10.289 24.688 4.41 1 95.94 84 GLY A C 1
ATOM 661 O O . GLY A 1 84 ? 10.516 25.891 4.562 1 95.94 84 GLY A O 1
ATOM 662 N N . THR A 1 85 ? 9.758 23.938 5.363 1 97.69 85 THR A N 1
ATOM 663 C CA . THR A 1 85 ? 9.586 24.453 6.715 1 97.69 85 THR A CA 1
ATOM 664 C C . THR A 1 85 ? 10.281 23.562 7.734 1 97.69 85 THR A C 1
ATOM 666 O O . THR A 1 85 ? 10.82 22.516 7.379 1 97.69 85 THR A O 1
ATOM 669 N N . ASN A 1 86 ? 10.328 23.984 8.984 1 98 86 ASN A N 1
ATOM 670 C CA . ASN A 1 86 ? 10.781 23.156 10.094 1 98 86 ASN A CA 1
ATOM 671 C C . ASN A 1 86 ? 9.602 22.672 10.938 1 98 86 ASN A C 1
ATOM 673 O O . ASN A 1 86 ? 9.703 22.578 12.156 1 98 86 ASN A O 1
ATOM 677 N N . LEU A 1 87 ? 8.453 22.484 10.281 1 98.75 87 LEU A N 1
ATOM 678 C CA . LEU A 1 87 ? 7.273 21.953 10.969 1 98.75 87 LEU A CA 1
ATOM 679 C C . LEU A 1 87 ? 7.059 20.484 10.625 1 98.75 87 LEU A C 1
ATOM 681 O O . LEU A 1 87 ? 7.109 20.109 9.453 1 98.75 87 LEU A O 1
ATOM 685 N N . CYS A 1 88 ? 6.848 19.703 11.664 1 98.75 88 CYS A N 1
ATOM 686 C CA . CYS A 1 88 ? 6.637 18.266 11.531 1 98.75 88 CYS A CA 1
ATOM 687 C C . CYS A 1 88 ? 5.262 17.875 12.047 1 98.75 88 CYS A C 1
ATOM 689 O O . CYS A 1 88 ? 4.727 18.5 12.961 1 98.75 88 CYS A O 1
ATOM 691 N N . LEU A 1 89 ? 4.676 16.875 11.422 1 98.75 89 LEU A N 1
ATOM 692 C CA . LEU A 1 89 ? 3.48 16.25 11.969 1 98.75 89 LEU A CA 1
ATOM 693 C C . LEU A 1 89 ? 3.713 15.781 13.398 1 98.75 89 LEU A C 1
ATOM 695 O O . LEU A 1 89 ? 4.781 15.25 13.719 1 98.75 89 LEU A O 1
ATOM 699 N N . ASP A 1 90 ? 2.736 16.016 14.211 1 98.69 90 ASP A N 1
ATOM 700 C CA . ASP A 1 90 ? 2.938 15.906 15.648 1 98.69 90 ASP A CA 1
ATOM 701 C C . ASP A 1 90 ? 1.668 15.422 16.344 1 98.69 90 ASP A C 1
ATOM 703 O O . ASP A 1 90 ? 0.568 15.883 16.031 1 98.69 90 ASP A O 1
ATOM 707 N N . VAL A 1 91 ? 1.87 14.422 17.266 1 98.69 91 VAL A N 1
ATOM 708 C CA . VAL A 1 91 ? 0.769 14.047 18.141 1 98.69 91 VAL A CA 1
ATOM 709 C C . VAL A 1 91 ? 0.608 15.102 19.234 1 98.69 91 VAL A C 1
ATOM 711 O O . VAL A 1 91 ? 1.468 15.234 20.109 1 98.69 91 VAL A O 1
ATOM 714 N N . THR A 1 92 ? -0.535 15.719 19.219 1 98.31 92 THR A N 1
ATOM 715 C CA . THR A 1 92 ? -0.777 16.859 20.094 1 98.31 92 THR A CA 1
ATOM 716 C C . THR A 1 92 ? -0.629 16.453 21.562 1 98.31 92 THR A C 1
ATOM 718 O O . THR A 1 92 ? -1.254 15.492 22.016 1 98.31 92 THR A O 1
ATOM 721 N N . ASN A 1 93 ? 0.275 17.125 22.297 1 96.38 93 ASN A N 1
ATOM 722 C CA . ASN A 1 93 ? 0.53 16.969 23.734 1 96.38 93 ASN A CA 1
ATOM 723 C C . ASN A 1 93 ? 1.074 15.57 24.047 1 96.38 93 ASN A C 1
ATOM 725 O O . ASN A 1 93 ? 1.144 15.18 25.219 1 96.38 93 ASN A O 1
ATOM 729 N N . GLY A 1 94 ? 1.331 14.781 23.047 1 96.38 94 GLY A N 1
ATOM 730 C CA . GLY A 1 94 ? 1.771 13.422 23.297 1 96.38 94 GLY A CA 1
ATOM 731 C C . GLY A 1 94 ? 0.677 12.539 23.859 1 96.38 94 GLY A C 1
ATOM 732 O O . GLY A 1 94 ? 0.956 11.602 24.609 1 96.38 94 GLY A O 1
ATOM 733 N N . ASN A 1 95 ? -0.549 12.93 23.656 1 96.56 95 ASN A N 1
ATOM 734 C CA . ASN A 1 95 ? -1.693 12.148 24.109 1 96.56 95 ASN A CA 1
ATOM 735 C C . ASN A 1 95 ? -2.059 11.055 23.109 1 96.56 95 ASN A C 1
ATOM 737 O O . ASN A 1 95 ? -2.76 11.305 22.125 1 96.56 95 ASN A O 1
ATOM 741 N N . TRP A 1 96 ? -1.721 9.85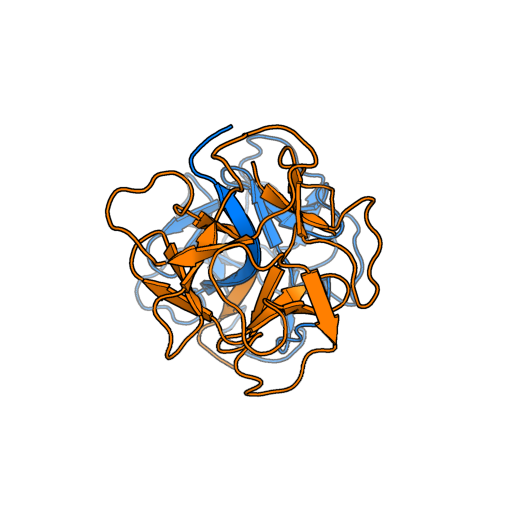2 23.406 1 96.12 96 TRP A N 1
ATOM 742 C CA . TRP A 1 96 ? -1.875 8.727 22.5 1 96.12 96 TRP A CA 1
ATOM 743 C C . TRP A 1 96 ? -3.193 8 22.734 1 96.12 96 TRP A C 1
ATOM 745 O O . TRP A 1 96 ? -3.207 6.875 23.234 1 96.12 96 TRP A O 1
ATOM 755 N N . VAL A 1 97 ? -4.242 8.602 22.469 1 96.81 97 VAL A N 1
ATOM 756 C CA . VAL A 1 97 ? -5.574 8.039 22.641 1 96.81 97 VAL A CA 1
ATOM 757 C C . VAL A 1 97 ? -6.367 8.164 21.344 1 96.81 97 VAL A C 1
ATOM 759 O O . VAL A 1 97 ? -6.078 9.031 20.516 1 96.81 97 VAL A O 1
ATOM 762 N N . ASN A 1 98 ? -7.316 7.305 21.156 1 97.75 98 ASN A N 1
ATOM 763 C CA . ASN A 1 98 ? -8.203 7.406 20 1 97.75 98 ASN A CA 1
ATOM 764 C C . ASN A 1 98 ? -8.867 8.781 19.922 1 97.75 98 ASN A C 1
ATOM 766 O O . ASN A 1 98 ? -9.383 9.289 20.922 1 97.75 98 ASN A O 1
ATOM 770 N N . GLY A 1 99 ? -8.742 9.344 18.734 1 98.12 99 GLY A N 1
ATOM 771 C CA . GLY A 1 99 ? -9.453 10.586 18.5 1 98.12 99 GLY A CA 1
ATOM 772 C C . GLY A 1 99 ? -8.594 11.82 18.688 1 98.12 99 GLY A C 1
ATOM 773 O O . GLY A 1 99 ? -9.039 12.945 18.453 1 98.12 99 GLY A O 1
ATOM 774 N N . GLN A 1 100 ? -7.363 11.648 19.125 1 98.38 100 GLN A N 1
ATOM 775 C CA . GLN A 1 100 ? -6.477 12.797 19.281 1 98.38 100 GLN A CA 1
ATOM 776 C C . GLN A 1 100 ? -6.148 13.438 17.938 1 98.38 100 GLN A C 1
ATOM 778 O O . GLN A 1 100 ? -5.504 12.812 17.094 1 98.38 100 GLN A O 1
ATOM 783 N N . GLN A 1 101 ? -6.535 14.656 17.781 1 98.75 101 GLN A N 1
ATOM 784 C CA . GLN A 1 101 ? -6.246 15.359 16.531 1 98.75 101 GLN A CA 1
ATOM 785 C C . GLN A 1 101 ? -4.762 15.703 16.422 1 98.75 101 GLN A C 1
ATOM 787 O O . GLN A 1 101 ? -4.141 16.094 17.422 1 98.75 101 GLN A O 1
ATOM 792 N N . LEU A 1 102 ? -4.219 15.633 15.219 1 98.88 102 LEU A N 1
ATOM 793 C CA . LEU A 1 102 ? -2.816 15.914 14.945 1 98.88 102 LEU A CA 1
ATOM 794 C C . LEU A 1 102 ? -2.602 17.406 14.688 1 98.88 102 LEU A C 1
ATOM 796 O O . LEU A 1 102 ? -3.539 18.125 14.336 1 98.88 102 LEU A O 1
ATOM 800 N N . GLN A 1 103 ? -1.368 17.797 14.922 1 98.94 103 GLN A N 1
ATOM 801 C CA . GLN A 1 103 ? -0.913 19.156 14.656 1 98.94 103 GLN A CA 1
ATOM 802 C C . GLN A 1 103 ? 0.44 19.156 13.945 1 98.94 103 GLN A C 1
ATOM 804 O O . GLN A 1 103 ? 1.013 18.094 13.695 1 98.94 103 GLN A O 1
ATOM 809 N N . VAL A 1 104 ? 0.807 20.375 13.547 1 98.88 104 VAL A N 1
ATOM 810 C CA . VAL A 1 104 ? 2.221 20.531 13.219 1 98.88 104 VAL A CA 1
ATOM 811 C C . VAL A 1 104 ? 2.938 21.281 14.328 1 98.88 104 VAL A C 1
ATOM 813 O O . VAL A 1 104 ? 2.32 22.078 15.047 1 98.88 104 VAL A O 1
ATOM 816 N N . TRP A 1 105 ? 4.168 21 14.516 1 98.81 105 TRP A N 1
ATOM 817 C CA . TRP A 1 105 ? 5.043 21.609 15.516 1 98.81 105 TRP A CA 1
ATOM 818 C C . TRP A 1 105 ? 6.488 21.625 15.031 1 98.81 105 TRP A C 1
ATOM 820 O O . TRP A 1 105 ? 6.871 20.828 14.172 1 98.81 105 TRP A O 1
ATOM 830 N N . THR A 1 106 ? 7.215 22.562 15.539 1 98.69 106 THR A N 1
ATOM 831 C CA . THR A 1 106 ? 8.625 22.656 15.188 1 98.69 106 THR A CA 1
ATOM 832 C C . THR A 1 106 ? 9.305 21.297 15.336 1 98.69 106 THR A C 1
ATOM 834 O O . THR A 1 106 ? 9.188 20.641 16.375 1 98.69 106 THR A O 1
ATOM 837 N N . CYS A 1 107 ? 10.016 20.922 14.242 1 98.25 107 CYS A N 1
ATOM 838 C CA . CYS A 1 107 ? 10.688 19.625 14.242 1 98.25 107 CYS A CA 1
ATOM 839 C C . CYS A 1 107 ? 11.773 19.562 15.312 1 98.25 107 CYS A C 1
ATOM 841 O O . CYS A 1 107 ? 12.547 20.516 15.469 1 98.25 107 CYS A O 1
ATOM 843 N N . ASN A 1 108 ? 11.719 18.547 16.047 1 96.25 108 ASN A N 1
ATOM 844 C CA . ASN A 1 108 ? 12.727 18.328 17.094 1 96.25 108 ASN A CA 1
ATOM 845 C C . ASN A 1 108 ? 13.227 16.891 17.078 1 96.25 108 ASN A C 1
ATOM 847 O O . ASN A 1 108 ? 12.438 15.945 17.125 1 96.25 108 ASN A O 1
ATOM 851 N N . PHE A 1 109 ? 14.523 16.734 17.031 1 91 109 PHE A N 1
ATOM 852 C CA . PHE A 1 109 ? 15.125 15.398 17.078 1 91 109 PHE A CA 1
ATOM 853 C C . PHE A 1 109 ? 14.789 14.68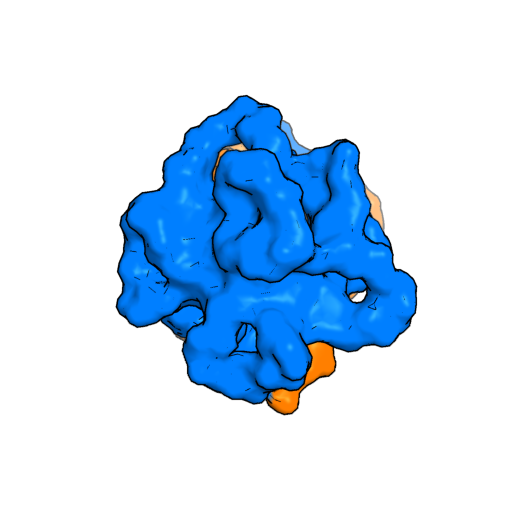8 18.375 1 91 109 PHE A C 1
ATOM 855 O O . PHE A 1 109 ? 14.82 15.305 19.453 1 91 109 PHE A O 1
ATOM 862 N N . GLY A 1 110 ? 14.438 13.547 18.328 1 92.5 110 GLY A N 1
ATOM 863 C CA . GLY A 1 110 ? 14.172 12.742 19.516 1 92.5 110 GLY A CA 1
ATOM 864 C C . GLY A 1 110 ? 12.758 12.891 20.031 1 92.5 110 GLY A C 1
ATOM 865 O O . GLY A 1 110 ? 12.359 12.195 20.969 1 92.5 110 GLY A O 1
ATOM 866 N N . ASN A 1 111 ? 11.992 13.836 19.516 1 95.81 111 ASN A N 1
ATOM 867 C CA . ASN A 1 111 ? 10.602 14 19.906 1 95.81 111 ASN A CA 1
ATOM 868 C C . ASN A 1 111 ? 9.742 12.836 19.438 1 95.81 111 ASN A C 1
ATOM 870 O O . ASN A 1 111 ? 9.422 12.742 18.25 1 95.81 111 ASN A O 1
ATOM 874 N N . VAL A 1 112 ? 9.352 12.016 20.344 1 96.75 112 VAL A N 1
ATOM 875 C CA . VAL A 1 112 ? 8.648 10.773 20.016 1 96.75 112 VAL A CA 1
ATOM 876 C C . VAL A 1 112 ? 7.273 11.102 19.453 1 96.75 112 VAL A C 1
ATOM 878 O O . VAL A 1 112 ? 6.691 10.297 18.719 1 96.75 112 VAL A O 1
ATOM 881 N N . ASN A 1 113 ? 6.727 12.344 19.734 1 97.75 113 ASN A N 1
ATOM 882 C CA . ASN A 1 113 ? 5.426 12.75 19.219 1 97.75 113 ASN A CA 1
ATOM 883 C C . ASN A 1 113 ? 5.465 12.969 17.703 1 97.75 113 ASN A C 1
ATOM 885 O O . ASN A 1 113 ? 4.418 13.062 17.062 1 97.75 113 ASN A O 1
ATOM 889 N N . GLN A 1 114 ? 6.688 12.977 17.125 1 98.12 114 GLN A N 1
ATOM 890 C CA . GLN A 1 114 ? 6.836 13.344 15.727 1 98.12 114 GLN A CA 1
ATOM 891 C C . GLN A 1 114 ? 7.332 12.156 14.898 1 98.12 114 GLN A C 1
ATOM 893 O O . GLN A 1 114 ? 7.715 12.32 13.734 1 98.12 114 GLN A O 1
ATOM 898 N N . VAL A 1 115 ? 7.324 10.992 15.562 1 97.62 115 VAL A N 1
ATOM 899 C CA . VAL A 1 115 ? 7.777 9.797 14.859 1 97.62 115 VAL A CA 1
ATOM 900 C C . VAL A 1 115 ? 6.598 9.141 14.148 1 97.62 115 VAL A C 1
ATOM 902 O O . VAL A 1 115 ? 5.645 8.695 14.797 1 97.62 115 VAL A O 1
ATOM 905 N N . PHE A 1 116 ? 6.629 9.117 12.797 1 97.44 116 PHE A N 1
ATOM 906 C CA . PHE A 1 116 ? 5.621 8.508 11.938 1 97.44 116 PHE A CA 1
ATOM 907 C C . PHE A 1 116 ? 6.273 7.617 10.883 1 97.44 116 PHE A C 1
ATOM 909 O O . PHE A 1 116 ? 7.109 8.078 10.109 1 97.44 116 PHE A O 1
ATOM 916 N N . PHE A 1 117 ? 5.867 6.367 10.766 1 94.88 117 PHE A N 1
ATOM 917 C CA . PHE A 1 117 ? 6.395 5.457 9.758 1 94.88 117 PHE A CA 1
ATOM 918 C C . PHE A 1 117 ? 5.301 5.031 8.781 1 94.88 117 PHE A C 1
ATOM 920 O O . PHE A 1 117 ? 4.137 4.91 9.164 1 94.88 117 PHE A O 1
ATOM 927 N N . GLU A 1 118 ? 5.754 4.855 7.527 1 93 118 GLU A N 1
ATOM 928 C CA . GLU A 1 118 ? 4.859 4.312 6.508 1 93 118 GLU A CA 1
ATOM 929 C C . GLU A 1 118 ? 4.961 2.793 6.438 1 93 118 GLU A C 1
ATOM 931 O O . GLU A 1 118 ? 6.062 2.236 6.473 1 93 118 GLU A O 1
ATOM 936 N N . ALA A 1 119 ? 3.85 2.145 6.496 1 91.62 119 ALA A N 1
ATOM 937 C CA . ALA A 1 119 ? 3.779 0.696 6.328 1 91.62 119 ALA A CA 1
ATOM 938 C C . ALA A 1 119 ? 2.869 0.323 5.164 1 91.62 119 ALA A C 1
ATOM 940 O O . ALA A 1 119 ? 1.756 0.843 5.043 1 91.62 119 ALA A O 1
ATOM 941 N N . PRO A 1 120 ? 3.377 -0.576 4.301 1 92.19 120 PRO A N 1
ATOM 942 C CA . PRO A 1 120 ? 2.535 -0.943 3.158 1 92.19 120 PRO A CA 1
ATOM 943 C C . PRO A 1 120 ? 1.212 -1.577 3.58 1 92.19 120 PRO A C 1
ATOM 945 O O . PRO A 1 120 ? 1.195 -2.482 4.418 1 92.19 120 PRO A O 1
ATOM 948 N N . ALA A 1 121 ? 0.116 -1.067 3.117 1 94 121 ALA A N 1
ATOM 949 C CA . ALA A 1 121 ? -1.21 -1.647 3.312 1 94 121 ALA A CA 1
ATOM 950 C C . ALA A 1 121 ? -1.652 -2.432 2.08 1 94 121 ALA A C 1
ATOM 952 O O . ALA A 1 121 ? -2.305 -3.473 2.199 1 94 121 ALA A O 1
ATOM 953 N N . ALA A 1 122 ? -1.337 -1.945 0.92 1 94.88 122 ALA A N 1
ATOM 954 C CA . ALA A 1 122 ? -1.574 -2.572 -0.378 1 94.88 122 ALA A CA 1
ATOM 955 C C . ALA A 1 122 ? -0.42 -2.299 -1.338 1 94.88 122 ALA A C 1
ATOM 957 O O . ALA A 1 122 ? 0.182 -1.224 -1.307 1 94.88 122 ALA A O 1
ATOM 958 N N . GLU A 1 123 ? -0.15 -3.281 -2.174 1 95.38 123 GLU A N 1
ATOM 959 C CA . GLU A 1 123 ? 0.964 -3.176 -3.113 1 95.38 123 GLU A CA 1
ATOM 960 C C . GLU A 1 123 ? 0.548 -3.617 -4.516 1 95.38 123 GLU A C 1
ATOM 962 O O . GLU A 1 123 ? -0.312 -4.484 -4.668 1 95.38 123 GLU A O 1
ATOM 967 N N . TYR A 1 124 ? 1.161 -3.018 -5.461 1 96.25 124 TYR A N 1
ATOM 968 C CA . TYR A 1 124 ? 1.229 -3.594 -6.801 1 96.25 124 TYR A CA 1
ATOM 969 C C . TYR A 1 124 ? 2.328 -4.648 -6.883 1 96.25 124 TYR A C 1
ATOM 971 O O . TYR A 1 124 ? 3.377 -4.512 -6.25 1 96.25 124 TYR A O 1
ATOM 979 N N . ILE A 1 125 ? 2.037 -5.73 -7.582 1 97.19 125 ILE A N 1
ATOM 980 C CA . ILE A 1 125 ? 3.082 -6.645 -8.023 1 97.19 125 ILE A CA 1
ATOM 981 C C . ILE A 1 125 ? 3.344 -6.449 -9.516 1 97.19 125 ILE A C 1
ATOM 983 O O . ILE A 1 125 ? 2.479 -6.734 -10.344 1 97.19 125 ILE A O 1
ATOM 987 N N . ARG A 1 126 ? 4.555 -5.922 -9.82 1 97 126 ARG A N 1
ATOM 988 C CA . ARG A 1 126 ? 4.812 -5.438 -11.172 1 97 126 ARG A CA 1
ATOM 989 C C . ARG A 1 126 ? 5.93 -6.234 -11.836 1 97 126 ARG A C 1
ATOM 991 O O . ARG A 1 126 ? 6.898 -6.621 -11.172 1 97 126 ARG A O 1
ATOM 998 N N . THR A 1 127 ? 5.746 -6.363 -13.133 1 96.88 127 THR A N 1
ATOM 999 C CA . THR A 1 127 ? 6.844 -6.906 -13.922 1 96.88 127 THR A CA 1
ATOM 1000 C C . THR A 1 127 ? 7.879 -5.828 -14.227 1 96.88 127 THR A C 1
ATOM 1002 O O . THR A 1 127 ? 7.652 -4.648 -13.945 1 96.88 127 THR A O 1
ATOM 1005 N N . ASN A 1 128 ? 9.016 -6.266 -14.641 1 88 128 ASN A N 1
ATOM 1006 C CA . ASN A 1 128 ? 10.062 -5.324 -15.008 1 88 128 ASN A CA 1
ATOM 1007 C C . ASN A 1 128 ? 9.953 -4.906 -16.469 1 88 128 ASN A C 1
ATOM 1009 O O . ASN A 1 128 ? 10.742 -4.086 -16.953 1 88 128 ASN A O 1
ATOM 1013 N N . GLN A 1 129 ? 9.008 -5.574 -17.141 1 79.94 129 GLN A N 1
ATOM 1014 C CA . GLN A 1 129 ? 8.812 -5.285 -18.562 1 79.94 129 GLN A CA 1
ATOM 1015 C C . GLN A 1 129 ? 7.395 -4.789 -18.828 1 79.94 129 GLN A C 1
ATOM 1017 O O . GLN A 1 129 ? 6.484 -5.023 -18.031 1 79.94 129 GLN A O 1
ATOM 1022 N N . SER A 1 130 ? 7.246 -3.74 -19.656 1 72.38 130 SER A N 1
ATOM 1023 C CA . SER A 1 130 ? 5.941 -3.344 -20.172 1 72.38 130 SER A CA 1
ATOM 1024 C C . SER A 1 130 ? 5.867 -3.523 -21.688 1 72.38 130 SER A C 1
ATOM 1026 O O . SER A 1 130 ? 6.891 -3.475 -22.375 1 72.38 130 SER A O 1
ATOM 1028 N N . MET B 1 1 ? 4.078 -3.822 -16.359 1 97.38 1 MET B N 1
ATOM 1029 C CA . MET B 1 1 ? 2.74 -4.383 -16.219 1 97.38 1 MET B CA 1
ATOM 1030 C C . MET B 1 1 ? 2.492 -4.816 -14.773 1 97.38 1 MET B C 1
ATOM 1032 O O . MET B 1 1 ? 3.436 -4.977 -14 1 97.38 1 MET B O 1
ATOM 1036 N N . CYS B 1 2 ? 1.185 -4.93 -14.406 1 98.38 2 CYS B N 1
ATOM 1037 C CA . CYS B 1 2 ? 0.799 -5.328 -13.055 1 98.38 2 CYS B CA 1
ATOM 1038 C C . CYS B 1 2 ? 0.122 -6.695 -13.062 1 98.38 2 CYS B C 1
ATOM 1040 O O . CYS B 1 2 ? -0.576 -7.039 -14.023 1 98.38 2 CYS B O 1
ATOM 1042 N N . VAL B 1 3 ? 0.325 -7.445 -12.016 1 98.62 3 VAL B N 1
ATOM 1043 C CA . VAL B 1 3 ? -0.458 -8.648 -11.766 1 98.62 3 VAL B CA 1
ATOM 1044 C C . VAL B 1 3 ? -1.922 -8.281 -11.539 1 98.62 3 VAL B C 1
ATOM 1046 O O . VAL B 1 3 ? -2.227 -7.387 -10.742 1 98.62 3 VAL B O 1
ATOM 1049 N N . ASP B 1 4 ? -2.791 -8.922 -12.258 1 98.69 4 ASP B N 1
ATOM 1050 C CA . ASP B 1 4 ? -4.191 -8.531 -12.367 1 98.69 4 ASP B CA 1
ATOM 1051 C C . ASP B 1 4 ? -5.105 -9.75 -12.406 1 98.69 4 ASP B C 1
ATOM 1053 O O . ASP B 1 4 ? -4.668 -10.852 -12.75 1 98.69 4 ASP B O 1
ATOM 1057 N N . LEU B 1 5 ? -6.355 -9.547 -12.023 1 98.88 5 LEU B N 1
ATOM 1058 C CA . LEU B 1 5 ? -7.367 -10.586 -12.172 1 98.88 5 LEU B CA 1
ATOM 1059 C C . LEU B 1 5 ? -8.062 -10.477 -13.523 1 98.88 5 LEU B C 1
ATOM 1061 O O . LEU B 1 5 ? -8.492 -9.391 -13.922 1 98.88 5 LEU B O 1
ATOM 1065 N N . LYS B 1 6 ? -8.195 -11.602 -14.164 1 98.81 6 LYS B N 1
ATOM 1066 C CA . LYS B 1 6 ? -8.859 -11.617 -15.469 1 98.81 6 LYS B CA 1
ATOM 1067 C C . LYS B 1 6 ? -10.281 -11.078 -15.367 1 98.81 6 LYS B C 1
ATOM 1069 O O . LYS B 1 6 ? -11.055 -11.516 -14.508 1 98.81 6 LYS B O 1
ATOM 1074 N N . ASP B 1 7 ? -10.594 -10.062 -16.156 1 98.38 7 ASP B N 1
ATOM 1075 C CA . ASP B 1 7 ? -11.906 -9.453 -16.312 1 98.38 7 ASP B CA 1
ATOM 1076 C C . ASP B 1 7 ? -12.398 -8.852 -14.992 1 98.38 7 ASP B C 1
ATOM 1078 O O . ASP B 1 7 ? -13.578 -8.516 -14.852 1 98.38 7 ASP B O 1
ATOM 1082 N N . GLY B 1 8 ? -11.578 -8.852 -14.008 1 98.12 8 GLY B N 1
ATOM 1083 C CA . GLY B 1 8 ? -11.938 -8.281 -12.719 1 98.12 8 GLY B CA 1
ATOM 1084 C C . GLY B 1 8 ? -12.836 -9.188 -11.898 1 98.12 8 GLY B C 1
ATOM 1085 O O . GLY B 1 8 ? -13.516 -8.727 -10.977 1 98.12 8 GLY B O 1
ATOM 1086 N N . VAL B 1 9 ? -12.883 -10.461 -12.25 1 98.62 9 VAL B N 1
ATOM 1087 C CA . VAL B 1 9 ? -13.734 -11.414 -11.539 1 98.62 9 VAL B CA 1
ATOM 1088 C C . VAL B 1 9 ? -13.039 -11.867 -10.266 1 98.62 9 VAL B C 1
ATOM 1090 O O . VAL B 1 9 ? -11.93 -12.406 -10.305 1 98.62 9 VAL B O 1
ATOM 1093 N N . GLN B 1 10 ? -13.641 -11.648 -9.125 1 98.56 10 GLN B N 1
ATOM 1094 C CA . GLN B 1 10 ? -13.078 -12.008 -7.828 1 98.56 10 GLN B CA 1
ATOM 1095 C C . GLN B 1 10 ? -13.703 -13.297 -7.297 1 98.56 10 GLN B C 1
ATOM 1097 O O . GLN B 1 10 ? -14.422 -13.281 -6.301 1 98.56 10 GLN B O 1
ATOM 1102 N N . ALA B 1 11 ? -13.445 -14.359 -7.969 1 98.75 11 ALA B N 1
ATOM 1103 C CA . ALA B 1 11 ? -13.969 -15.672 -7.621 1 98.75 11 ALA B CA 1
ATOM 1104 C C . ALA B 1 11 ? -12.891 -16.75 -7.742 1 98.75 11 ALA B C 1
ATOM 1106 O O . ALA B 1 11 ? -11.891 -16.562 -8.445 1 98.75 11 ALA B O 1
ATOM 1107 N N . ASN B 1 12 ? -13.102 -17.875 -7.035 1 98.81 12 ASN B N 1
ATOM 1108 C CA . ASN B 1 12 ? -12.18 -19 -7.129 1 98.81 12 ASN B CA 1
ATOM 1109 C C . ASN B 1 12 ? -11.938 -19.406 -8.578 1 98.81 12 ASN B C 1
ATOM 1111 O O . ASN B 1 12 ? -12.883 -19.531 -9.359 1 98.81 12 ASN B O 1
ATOM 1115 N N . GLY B 1 13 ? -10.734 -19.516 -8.883 1 98.81 13 GLY B N 1
ATOM 1116 C CA . GLY B 1 13 ? -10.398 -20.062 -10.188 1 98.81 13 GLY B CA 1
ATOM 1117 C C . GLY B 1 13 ? -10.117 -19 -11.227 1 98.81 13 GLY B C 1
ATOM 1118 O O . GLY B 1 13 ? -9.617 -19.281 -12.312 1 98.81 13 GLY B O 1
ATOM 1119 N N . THR B 1 14 ? -10.414 -17.734 -10.906 1 98.94 14 THR B N 1
ATOM 1120 C CA . THR B 1 14 ? -10.133 -16.656 -11.852 1 98.94 14 THR B CA 1
ATOM 1121 C C . THR B 1 14 ? -8.648 -16.594 -12.18 1 98.94 14 THR B C 1
ATOM 1123 O O . THR B 1 14 ? -7.805 -16.547 -11.281 1 98.94 14 THR B O 1
ATOM 1126 N N . PRO B 1 15 ? -8.312 -16.609 -13.469 1 98.88 15 PRO B N 1
ATOM 1127 C CA . PRO B 1 15 ? -6.898 -16.578 -13.859 1 98.88 15 PRO B CA 1
ATOM 1128 C C . PRO B 1 15 ? -6.199 -15.297 -13.406 1 98.88 15 PRO B C 1
ATOM 1130 O O . PRO B 1 15 ? -6.797 -14.219 -13.445 1 98.88 15 PRO B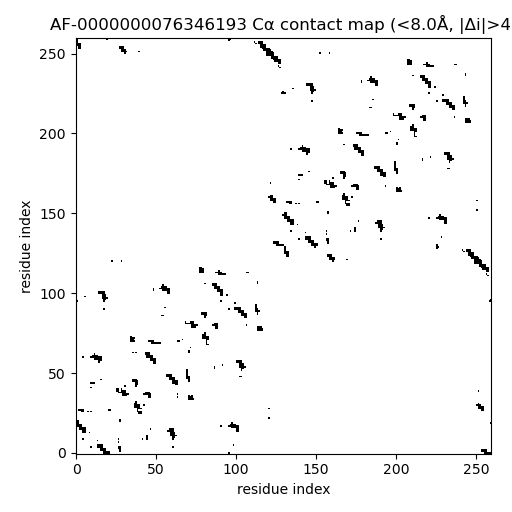 O 1
ATOM 1133 N N . LEU B 1 16 ? -4.949 -15.453 -12.953 1 98.88 16 LEU B N 1
ATOM 1134 C CA . LEU B 1 16 ? -4.043 -14.336 -12.727 1 98.88 16 LEU B CA 1
ATOM 1135 C C . LEU B 1 16 ? -3.312 -13.961 -14.016 1 98.88 16 LEU B C 1
ATOM 1137 O O . LEU B 1 16 ? -2.781 -14.828 -14.711 1 98.88 16 LEU B O 1
ATOM 1141 N N . GLN B 1 17 ? -3.385 -12.703 -14.359 1 98.81 17 GLN B N 1
ATOM 1142 C CA . GLN B 1 17 ? -2.771 -12.242 -15.602 1 98.81 17 GLN B CA 1
ATOM 1143 C C . GLN B 1 17 ? -1.946 -10.984 -15.375 1 98.81 17 GLN B C 1
ATOM 1145 O O . GLN B 1 17 ? -1.863 -10.477 -14.258 1 98.81 17 GLN B O 1
ATOM 1150 N N . ILE B 1 18 ? -1.206 -10.578 -16.469 1 98.69 18 ILE B N 1
ATOM 1151 C CA . ILE B 1 18 ? -0.616 -9.242 -16.422 1 98.69 18 ILE B CA 1
ATOM 1152 C C . ILE B 1 18 ? -1.434 -8.289 -17.297 1 98.69 18 ILE B C 1
ATOM 1154 O O . ILE B 1 18 ? -2.02 -8.711 -18.297 1 98.69 18 ILE B O 1
ATOM 1158 N N . TRP B 1 19 ? -1.572 -7.105 -16.891 1 98.31 19 TRP B N 1
ATOM 1159 C CA . TRP B 1 19 ? -2.279 -6.012 -17.547 1 98.31 19 TRP B CA 1
ATOM 1160 C C . TRP B 1 19 ? -1.615 -4.672 -17.25 1 98.31 19 TRP B C 1
ATOM 1162 O O . TRP B 1 19 ? -0.898 -4.539 -16.266 1 98.31 19 TRP B O 1
ATOM 1172 N N . ASP B 1 20 ? -1.812 -3.744 -18.109 1 97.69 20 ASP B N 1
ATOM 1173 C CA . ASP B 1 20 ? -1.299 -2.404 -17.828 1 97.69 20 ASP B CA 1
ATOM 1174 C C . ASP B 1 20 ? -1.728 -1.923 -16.453 1 97.69 20 ASP B C 1
ATOM 1176 O O . ASP B 1 20 ? -2.893 -2.064 -16.078 1 97.69 20 ASP B O 1
ATOM 1180 N N . CYS B 1 21 ? -0.724 -1.334 -15.773 1 96.25 21 CYS B N 1
ATOM 1181 C CA . CYS B 1 21 ? -1.03 -0.878 -14.422 1 96.25 21 CYS B CA 1
ATOM 1182 C C . CYS B 1 21 ? -2.043 0.261 -14.445 1 96.25 21 CYS B C 1
ATOM 1184 O O . CYS B 1 21 ? -1.967 1.145 -15.297 1 96.25 21 CYS B O 1
ATOM 1186 N N . ASP B 1 22 ? -3.02 0.195 -13.602 1 93.5 22 ASP B N 1
ATOM 1187 C CA . ASP B 1 22 ? -4.043 1.22 -13.398 1 93.5 22 ASP B CA 1
ATOM 1188 C C . ASP B 1 22 ? -4.277 1.479 -11.914 1 93.5 22 ASP B C 1
ATOM 1190 O O . ASP B 1 22 ? -4.793 0.613 -11.203 1 93.5 22 ASP B O 1
ATOM 1194 N N . ARG B 1 23 ? -4.016 2.637 -11.375 1 83.94 23 ARG B N 1
ATOM 1195 C CA . ARG B 1 23 ? -4.113 2.998 -9.969 1 83.94 23 ARG B CA 1
ATOM 1196 C C . ARG B 1 23 ? -5.551 2.881 -9.469 1 83.94 23 ARG B C 1
ATOM 1198 O O . ARG B 1 23 ? -5.789 2.779 -8.266 1 83.94 23 ARG B O 1
ATOM 1205 N N . LYS B 1 24 ? -6.508 2.973 -10.336 1 87.38 24 LYS B N 1
ATOM 1206 C CA . LYS B 1 24 ? -7.918 2.928 -9.961 1 87.38 24 LYS B CA 1
ATOM 1207 C C . LYS B 1 24 ? -8.461 1.501 -10.023 1 87.38 24 LYS B C 1
ATOM 1209 O O . LYS B 1 24 ? -9.617 1.254 -9.68 1 87.38 24 LYS B O 1
ATOM 1214 N N . ASN B 1 25 ? -7.66 0.477 -10.469 1 94.69 25 ASN B N 1
ATOM 1215 C CA . ASN B 1 25 ? -8.117 -0.902 -10.617 1 94.69 25 ASN B CA 1
ATOM 1216 C C . ASN B 1 25 ? -7.898 -1.704 -9.344 1 94.69 25 ASN B C 1
ATOM 1218 O O . ASN B 1 25 ? -6.766 -2.066 -9.016 1 94.69 25 ASN B O 1
ATOM 1222 N N . PRO B 1 26 ? -8.992 -2.021 -8.641 1 95.19 26 PRO B N 1
ATOM 1223 C CA . PRO B 1 26 ? -8.844 -2.717 -7.359 1 95.19 26 PRO B CA 1
ATOM 1224 C C . PRO B 1 26 ? -8.352 -4.152 -7.52 1 95.19 26 PRO B C 1
ATOM 1226 O O . PRO B 1 26 ? -7.918 -4.773 -6.547 1 95.19 26 PRO B O 1
ATOM 1229 N N . ASN B 1 27 ? -8.367 -4.652 -8.781 1 98.38 27 ASN B N 1
ATOM 1230 C CA . ASN B 1 27 ? -8 -6.043 -9.023 1 98.38 27 ASN B CA 1
ATOM 1231 C C . ASN B 1 27 ? -6.5 -6.199 -9.25 1 98.38 27 ASN B C 1
ATOM 1233 O O . ASN B 1 27 ? -6.031 -7.277 -9.617 1 98.38 27 ASN B O 1
ATOM 1237 N N . GLN B 1 28 ? -5.738 -5.125 -9 1 98.25 28 GLN B N 1
ATOM 1238 C CA . GLN B 1 28 ? -4.285 -5.145 -9.141 1 98.25 28 GLN B CA 1
ATOM 1239 C C . GLN B 1 28 ? -3.605 -4.887 -7.797 1 98.25 28 GLN B C 1
ATOM 1241 O O . GLN B 1 28 ? -2.379 -4.793 -7.723 1 98.25 28 GLN B O 1
ATOM 1246 N N . LEU B 1 29 ? -4.449 -4.75 -6.758 1 97.44 29 LEU B N 1
ATOM 1247 C CA . LEU B 1 29 ? -3.955 -4.398 -5.43 1 97.44 29 LEU B CA 1
ATOM 1248 C C . LEU B 1 29 ? -3.916 -5.621 -4.523 1 97.44 29 LEU B C 1
ATOM 1250 O O . LEU B 1 29 ? -4.926 -6.309 -4.355 1 97.44 29 LEU B O 1
ATOM 1254 N N . TRP B 1 30 ? -2.711 -5.816 -3.971 1 97.75 30 TRP B N 1
ATOM 1255 C CA . TRP B 1 30 ? -2.465 -7.016 -3.18 1 97.75 30 TRP B CA 1
ATOM 1256 C C . TRP B 1 30 ? -1.979 -6.656 -1.78 1 97.75 30 TRP B C 1
ATOM 1258 O O . TRP B 1 30 ? -1.222 -5.699 -1.605 1 97.75 30 TRP B O 1
ATOM 1268 N N . ARG B 1 31 ? -2.432 -7.379 -0.843 1 95.06 31 ARG B N 1
ATOM 1269 C CA . ARG B 1 31 ? -2 -7.266 0.546 1 95.06 31 ARG B CA 1
ATOM 1270 C C . ARG B 1 31 ? -1.192 -8.492 0.969 1 95.06 31 ARG B C 1
ATOM 1272 O O . ARG B 1 31 ? -1.618 -9.625 0.753 1 95.06 31 ARG B O 1
ATOM 1279 N N . LYS B 1 32 ? -0.01 -8.203 1.474 1 93.31 32 LYS B N 1
ATOM 1280 C CA . LYS B 1 32 ? 0.777 -9.305 2.02 1 93.31 32 LYS B CA 1
ATOM 1281 C C . LYS B 1 32 ? 0.32 -9.664 3.432 1 93.31 32 LYS B C 1
ATOM 1283 O O . LYS B 1 32 ? 0.188 -8.789 4.289 1 93.31 32 LYS B O 1
ATOM 1288 N N . ASP B 1 33 ? -0.055 -10.859 3.682 1 92.69 33 ASP B N 1
ATOM 1289 C CA . ASP B 1 33 ? -0.349 -11.445 4.984 1 92.69 33 ASP B CA 1
ATOM 1290 C C . ASP B 1 33 ? 0.504 -12.688 5.234 1 92.69 33 ASP B C 1
ATOM 1292 O O . ASP B 1 33 ? 0.201 -13.766 4.723 1 92.69 33 ASP B O 1
ATOM 1296 N N . ALA B 1 34 ? 1.559 -12.438 6.059 1 90.88 34 ALA B N 1
ATOM 1297 C CA . ALA B 1 34 ? 2.602 -13.453 6.16 1 90.88 34 ALA B CA 1
ATOM 1298 C C . ALA B 1 34 ? 3.15 -13.812 4.781 1 90.88 34 ALA B C 1
ATOM 1300 O O . ALA B 1 34 ? 3.666 -12.953 4.066 1 90.88 34 ALA B O 1
ATOM 1301 N N . ASN B 1 35 ? 3.016 -15.039 4.316 1 94.56 35 ASN B N 1
ATOM 1302 C CA . ASN B 1 35 ? 3.6 -15.438 3.037 1 94.56 35 ASN B CA 1
ATOM 1303 C C . ASN B 1 35 ? 2.529 -15.625 1.966 1 94.56 35 ASN B C 1
ATOM 1305 O O . ASN B 1 35 ? 2.795 -16.203 0.912 1 94.56 35 ASN B O 1
ATOM 1309 N N . GLN B 1 36 ? 1.301 -15.086 2.262 1 97.38 36 GLN B N 1
ATOM 1310 C CA . GLN B 1 36 ? 0.231 -15.078 1.27 1 97.38 36 GLN B CA 1
ATOM 1311 C C . GLN B 1 36 ? 0.053 -13.688 0.665 1 97.38 36 GLN B C 1
ATOM 1313 O O . GLN B 1 36 ? 0.229 -12.68 1.351 1 97.38 36 GLN B O 1
ATOM 1318 N N . MET B 1 37 ? -0.25 -13.68 -0.649 1 97.38 37 MET B N 1
ATOM 1319 C CA . MET B 1 37 ? -0.678 -12.461 -1.324 1 97.38 37 MET B CA 1
ATOM 1320 C C . MET B 1 37 ? -2.186 -12.469 -1.56 1 97.38 37 MET B C 1
ATOM 1322 O O . MET B 1 37 ? -2.682 -13.219 -2.4 1 97.38 37 MET B O 1
ATOM 1326 N N . ARG B 1 38 ? -2.863 -11.641 -0.729 1 97.88 38 ARG B N 1
ATOM 1327 C CA . ARG B 1 38 ? -4.32 -11.57 -0.752 1 97.88 38 ARG B CA 1
ATOM 1328 C C . ARG B 1 38 ? -4.801 -10.367 -1.556 1 97.88 38 ARG B C 1
ATOM 1330 O O . ARG B 1 38 ? -4.184 -9.305 -1.515 1 97.88 38 ARG B O 1
ATOM 1337 N N . LEU B 1 39 ? -5.867 -10.617 -2.311 1 98.44 39 LEU B N 1
ATOM 1338 C CA . LEU B 1 39 ? -6.465 -9.453 -2.961 1 98.44 39 LEU B CA 1
ATOM 1339 C C . LEU B 1 39 ? -6.922 -8.43 -1.93 1 98.44 39 LEU B C 1
ATOM 1341 O O . LEU B 1 39 ? -7.59 -8.781 -0.955 1 98.44 39 LEU B O 1
ATOM 1345 N N . PHE B 1 40 ? -6.559 -7.219 -2.17 1 96.44 40 PHE B N 1
ATOM 1346 C CA . PHE B 1 40 ? -6.852 -6.176 -1.191 1 96.44 40 PHE B CA 1
ATOM 1347 C C . PHE B 1 40 ? -8.352 -6.008 -1.015 1 96.44 40 PHE B C 1
ATOM 1349 O O . PHE B 1 40 ? -8.852 -5.965 0.113 1 96.44 40 PHE B O 1
ATOM 1356 N N . ALA B 1 41 ? -9.109 -5.938 -2.133 1 94.88 41 ALA B N 1
ATOM 1357 C CA . ALA B 1 41 ? -10.539 -5.66 -2.123 1 94.88 41 ALA B CA 1
ATOM 1358 C C . ALA B 1 41 ? -11.328 -6.875 -1.639 1 94.88 41 ALA B C 1
ATOM 1360 O O . ALA B 1 41 ? -12.5 -6.758 -1.272 1 94.88 41 ALA B O 1
ATOM 1361 N N . ASN B 1 42 ? -10.812 -8.039 -1.686 1 96.94 42 ASN B N 1
ATOM 1362 C CA . ASN B 1 42 ? -11.398 -9.305 -1.253 1 96.94 42 ASN B CA 1
ATOM 1363 C C . ASN B 1 42 ? -10.344 -10.227 -0.636 1 96.94 42 ASN B C 1
ATOM 1365 O O . ASN B 1 42 ? -9.875 -11.164 -1.284 1 96.94 42 ASN B O 1
ATOM 1369 N N . PRO B 1 43 ? -10.039 -9.977 0.657 1 96.12 43 PRO B N 1
ATOM 1370 C CA . PRO B 1 43 ? -8.859 -10.617 1.248 1 96.12 43 PRO B CA 1
ATOM 1371 C C . PRO B 1 43 ? -9.055 -12.109 1.485 1 96.12 43 PRO B C 1
ATOM 1373 O O . PRO B 1 43 ? -8.148 -12.781 1.985 1 96.12 43 PRO B O 1
ATOM 1376 N N . ASN B 1 44 ? -10.148 -12.641 1.108 1 97.19 44 ASN B N 1
ATOM 1377 C CA . ASN B 1 44 ? -10.359 -14.086 1.174 1 97.19 44 ASN B CA 1
ATOM 1378 C C . ASN B 1 44 ? -9.773 -14.789 -0.048 1 97.19 44 ASN B C 1
ATOM 1380 O O . ASN B 1 44 ? -9.742 -16.016 -0.1 1 97.19 44 ASN B O 1
ATOM 1384 N N . LEU B 1 45 ? -9.359 -14.086 -1.049 1 98.69 45 LEU B N 1
ATOM 1385 C CA . LEU B 1 45 ? -8.766 -14.648 -2.254 1 98.69 45 LEU B CA 1
ATOM 1386 C C . LEU B 1 45 ? -7.25 -14.445 -2.256 1 98.69 45 LEU B C 1
ATOM 1388 O O . LEU B 1 45 ? -6.773 -13.32 -2.092 1 98.69 45 LEU B O 1
ATOM 1392 N N . CYS B 1 46 ? -6.512 -15.539 -2.547 1 98.75 46 CYS B N 1
ATOM 1393 C CA . CYS B 1 46 ? -5.055 -15.539 -2.574 1 98.75 46 CYS B CA 1
ATOM 1394 C C . CYS B 1 46 ? -4.535 -15.961 -3.945 1 98.75 46 CYS B C 1
ATOM 1396 O O . CYS B 1 46 ? -5.215 -16.688 -4.672 1 98.75 46 CYS B O 1
ATOM 1398 N N . ILE B 1 47 ? -3.346 -15.531 -4.281 1 98.81 47 ILE B N 1
ATOM 1399 C CA . ILE B 1 47 ? -2.625 -16.062 -5.43 1 98.81 47 ILE B CA 1
ATOM 1400 C C . ILE B 1 47 ? -2.287 -17.531 -5.188 1 98.81 47 ILE B C 1
ATOM 1402 O O . ILE B 1 47 ? -1.68 -17.875 -4.172 1 98.81 47 ILE B O 1
ATOM 1406 N N . ASP B 1 48 ? -2.725 -18.297 -6.074 1 98.94 48 ASP B N 1
ATOM 1407 C CA . ASP B 1 48 ? -2.695 -19.75 -5.91 1 98.94 48 ASP B CA 1
ATOM 1408 C C . ASP B 1 48 ? -2.082 -20.438 -7.133 1 98.94 48 ASP B C 1
ATOM 1410 O O . ASP B 1 48 ? -2.551 -20.234 -8.258 1 98.94 48 ASP B O 1
ATOM 1414 N N . ALA B 1 49 ? -1.078 -21.219 -6.887 1 98.81 49 ALA B N 1
ATOM 1415 C CA . ALA B 1 49 ? -0.351 -21.875 -7.973 1 98.81 49 ALA B CA 1
ATOM 1416 C C . ALA B 1 49 ? -0.984 -23.203 -8.328 1 98.81 49 ALA B C 1
ATOM 1418 O O . ALA B 1 49 ? -0.55 -23.875 -9.273 1 98.81 49 ALA B O 1
ATOM 1419 N N . GLY B 1 50 ? -2.057 -23.625 -7.648 1 98.25 50 GLY B N 1
ATOM 1420 C CA . GLY B 1 50 ? -2.697 -24.906 -7.895 1 98.25 50 GLY B CA 1
ATOM 1421 C C . GLY B 1 50 ? -2.066 -26.047 -7.121 1 98.25 50 GLY B C 1
ATOM 1422 O O . GLY B 1 50 ? -0.944 -25.922 -6.625 1 98.25 50 GLY B O 1
ATOM 1423 N N . VAL B 1 51 ? -2.74 -27.141 -7.078 1 96.06 51 VAL B N 1
ATOM 1424 C CA . VAL B 1 51 ? -2.256 -28.312 -6.363 1 96.06 51 VAL B CA 1
ATOM 1425 C C . VAL B 1 51 ? -1.113 -28.969 -7.145 1 96.06 51 VAL B C 1
ATOM 1427 O O . VAL B 1 51 ? -1.219 -29.172 -8.359 1 96.06 51 VAL B O 1
ATOM 1430 N N . ASN B 1 52 ? 0.018 -29.359 -6.504 1 96.88 52 ASN B N 1
ATOM 1431 C CA . ASN B 1 52 ? 1.197 -30 -7.078 1 96.88 52 ASN B CA 1
ATOM 1432 C C . ASN B 1 52 ? 1.667 -29.281 -8.336 1 96.88 52 ASN B C 1
ATOM 1434 O O . ASN B 1 52 ? 1.737 -29.875 -9.414 1 96.88 52 ASN B O 1
ATOM 1438 N N . PRO B 1 53 ? 1.88 -27.984 -8.219 1 98.5 53 PRO B N 1
ATOM 1439 C CA . PRO B 1 53 ? 2.277 -27.219 -9.406 1 98.5 53 PRO B CA 1
ATOM 1440 C C . PRO B 1 53 ? 3.602 -27.703 -10 1 98.5 53 PRO B C 1
ATOM 1442 O O . PRO B 1 53 ? 4.496 -28.125 -9.266 1 98.5 53 PRO B O 1
ATOM 1445 N N . THR B 1 54 ? 3.678 -27.734 -11.266 1 98.5 54 THR B N 1
ATOM 1446 C CA . THR B 1 54 ? 4.867 -28.031 -12.055 1 98.5 54 THR B CA 1
ATOM 1447 C C . THR B 1 54 ? 5.102 -26.953 -13.109 1 98.5 54 THR B C 1
ATOM 1449 O O . THR B 1 54 ? 4.324 -26 -13.211 1 98.5 54 THR B O 1
ATOM 1452 N N . ASP B 1 55 ? 6.195 -27.016 -13.797 1 98.81 55 ASP B N 1
ATOM 1453 C CA . ASP B 1 55 ? 6.465 -26.047 -14.867 1 98.81 55 ASP B CA 1
ATOM 1454 C C . ASP B 1 55 ? 5.25 -25.891 -15.773 1 98.81 55 ASP B C 1
ATOM 1456 O O . ASP B 1 55 ? 4.699 -26.875 -16.266 1 98.81 55 ASP B O 1
ATOM 1460 N N . GLY B 1 56 ? 4.844 -24.672 -15.859 1 98.75 56 GLY B N 1
ATOM 1461 C CA . GLY B 1 56 ? 3.744 -24.391 -16.766 1 98.75 56 GLY B CA 1
ATOM 1462 C C . GLY B 1 56 ? 2.396 -24.328 -16.078 1 98.75 56 GLY B C 1
ATOM 1463 O O . GLY B 1 56 ? 1.401 -23.922 -16.672 1 98.75 56 GLY B O 1
ATOM 1464 N N . SER B 1 57 ? 2.303 -24.719 -14.789 1 98.81 57 SER B N 1
ATOM 1465 C CA . SER B 1 57 ? 1.054 -24.594 -14.047 1 98.81 57 SER B CA 1
ATOM 1466 C C . SER B 1 57 ? 0.568 -23.156 -14.008 1 98.81 57 SER B C 1
ATOM 1468 O O . SER B 1 57 ? 1.327 -22.25 -13.672 1 98.81 57 SER B O 1
ATOM 1470 N N . ARG B 1 58 ? -0.706 -23.031 -14.398 1 98.81 58 ARG B N 1
ATOM 1471 C CA . ARG B 1 58 ? -1.268 -21.688 -14.461 1 98.81 58 ARG B CA 1
ATOM 1472 C C . ARG B 1 58 ? -1.687 -21.203 -13.078 1 98.81 58 ARG B C 1
ATOM 1474 O O . ARG B 1 58 ? -2.199 -21.984 -12.266 1 98.81 58 ARG B O 1
ATOM 1481 N N . VAL B 1 59 ? -1.435 -19.938 -12.859 1 98.94 59 VAL B N 1
ATOM 1482 C CA . VAL B 1 59 ? -1.727 -19.344 -11.562 1 98.94 59 VAL B CA 1
ATOM 1483 C C . VAL B 1 59 ? -3.1 -18.672 -11.602 1 98.94 59 VAL B C 1
ATOM 1485 O O . VAL B 1 59 ? -3.506 -18.125 -12.633 1 98.94 59 VAL B O 1
ATOM 1488 N N . LYS B 1 60 ? -3.85 -18.766 -10.523 1 98.94 60 LYS B N 1
ATOM 1489 C CA . LYS B 1 60 ? -5.184 -18.203 -10.328 1 98.94 60 LYS B CA 1
ATOM 1490 C C . LYS B 1 60 ? -5.352 -17.672 -8.906 1 98.94 60 LYS B C 1
ATOM 1492 O O . LYS B 1 60 ? -4.406 -17.688 -8.117 1 98.94 60 LYS B O 1
ATOM 1497 N N . VAL B 1 61 ? -6.527 -17.109 -8.633 1 98.88 61 VAL B N 1
ATOM 1498 C CA . VAL B 1 61 ? -6.844 -16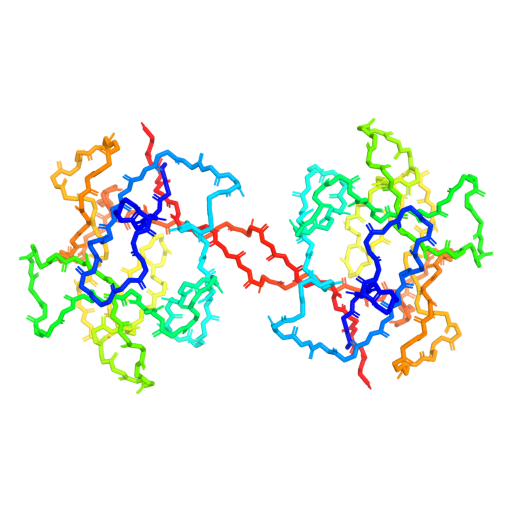.828 -7.242 1 98.88 61 VAL B CA 1
ATOM 1499 C C . VAL B 1 61 ? -7.781 -17.891 -6.691 1 98.88 61 VAL B C 1
ATOM 1501 O O . VAL B 1 61 ? -8.539 -18.516 -7.445 1 98.88 61 VAL B O 1
ATOM 1504 N N . TRP B 1 62 ? -7.652 -18.172 -5.473 1 98.88 62 TRP B N 1
ATOM 1505 C CA . TRP B 1 62 ? -8.453 -19.156 -4.742 1 98.88 62 TRP B CA 1
ATOM 1506 C C . TRP B 1 62 ? -8.594 -18.75 -3.279 1 98.88 62 TRP B C 1
ATOM 1508 O O . TRP B 1 62 ? -7.801 -17.969 -2.762 1 98.88 62 TRP B O 1
ATOM 1518 N N . GLN B 1 63 ? -9.656 -19.281 -2.678 1 98.69 63 GLN B N 1
ATOM 1519 C CA . GLN B 1 63 ? -9.836 -19.062 -1.247 1 98.69 63 GLN B CA 1
ATOM 1520 C C . GLN B 1 63 ? -8.547 -19.312 -0.479 1 98.69 63 GLN B C 1
ATOM 1522 O O . GLN B 1 63 ? -7.859 -20.312 -0.711 1 98.69 63 GLN B O 1
ATOM 1527 N N . CYS B 1 64 ? -8.273 -18.344 0.469 1 98.44 64 CYS B N 1
ATOM 1528 C CA . CYS B 1 64 ? -7.039 -18.422 1.235 1 98.44 64 CYS B CA 1
ATOM 1529 C C . CYS B 1 64 ? -7.164 -19.438 2.365 1 98.44 64 CYS B C 1
ATOM 1531 O O . CYS B 1 64 ? -8.18 -19.484 3.062 1 98.44 64 CYS B O 1
ATOM 1533 N N . TYR B 1 65 ? -6.203 -20.25 2.568 1 97.19 65 TYR B N 1
ATOM 1534 C CA . TYR B 1 65 ? -6.023 -21.125 3.723 1 97.19 65 TYR B CA 1
ATOM 1535 C C . TYR B 1 65 ? -4.633 -20.953 4.32 1 97.19 65 TYR B C 1
ATOM 1537 O O . TYR B 1 65 ? -3.627 -21.109 3.623 1 97.19 65 TYR B O 1
ATOM 1545 N N . PRO B 1 66 ? -4.617 -20.578 5.57 1 93.75 66 PRO B N 1
ATOM 1546 C CA . PRO B 1 66 ? -3.307 -20.375 6.191 1 93.75 66 PRO B CA 1
ATOM 1547 C C . PRO B 1 66 ? -2.379 -21.578 6.012 1 93.75 66 PRO B C 1
ATOM 1549 O O . PRO B 1 66 ? -2.783 -22.719 6.258 1 93.75 66 PRO B O 1
ATOM 1552 N N . GLY B 1 67 ? -1.179 -21.312 5.484 1 92.5 67 GLY B N 1
ATOM 1553 C CA . GLY B 1 67 ? -0.14 -22.328 5.41 1 92.5 67 GLY B CA 1
ATOM 1554 C C . GLY B 1 67 ? -0.273 -23.234 4.195 1 92.5 67 GLY B C 1
ATOM 1555 O O . GLY B 1 67 ? 0.519 -24.156 4.016 1 92.5 67 GLY B O 1
ATOM 1556 N N . LEU B 1 68 ? -1.328 -23.062 3.367 1 96.44 68 LEU B N 1
ATOM 1557 C CA . LEU B 1 68 ? -1.49 -23.859 2.158 1 96.44 68 LEU B CA 1
ATOM 1558 C C . LEU B 1 68 ? -0.308 -23.672 1.214 1 96.44 68 LEU B C 1
ATOM 1560 O O . LEU B 1 68 ? -0.015 -22.547 0.805 1 96.44 68 LEU B O 1
ATOM 1564 N N . PRO B 1 69 ? 0.463 -24.719 0.884 1 96.94 69 PRO B N 1
ATOM 1565 C CA . PRO B 1 69 ? 1.733 -24.594 0.167 1 96.94 69 PRO B CA 1
ATOM 1566 C C . PRO B 1 69 ? 1.593 -23.828 -1.153 1 96.94 69 PRO B C 1
ATOM 1568 O O . PRO B 1 69 ? 2.455 -23.016 -1.502 1 96.94 69 PRO B O 1
ATOM 1571 N N . GLN B 1 70 ? 0.536 -24.078 -1.954 1 98.06 70 GLN B N 1
ATOM 1572 C CA . GLN B 1 70 ? 0.385 -23.469 -3.275 1 98.06 70 GLN B CA 1
ATOM 1573 C C . GLN B 1 70 ? -0.003 -22 -3.17 1 98.06 70 GLN B C 1
ATOM 1575 O O . GLN B 1 70 ? -0.125 -21.312 -4.184 1 98.06 70 GLN B O 1
ATOM 1580 N N . GLN B 1 71 ? -0.135 -21.453 -1.932 1 98.5 71 GLN B N 1
ATOM 1581 C CA . GLN B 1 71 ? -0.484 -20.062 -1.695 1 98.5 71 GLN B CA 1
ATOM 1582 C C . GLN B 1 71 ? 0.597 -19.359 -0.882 1 98.5 71 GLN B C 1
ATOM 1584 O O . GLN B 1 71 ? 0.411 -18.219 -0.452 1 98.5 71 GLN B O 1
ATOM 1589 N N . THR B 1 72 ? 1.7 -20.062 -0.607 1 98 72 THR B N 1
ATOM 1590 C CA . THR B 1 72 ? 2.762 -19.531 0.235 1 98 72 THR B CA 1
ATOM 1591 C C . THR B 1 72 ? 3.973 -19.125 -0.607 1 98 72 THR B C 1
ATOM 1593 O O . THR B 1 72 ? 4.613 -19.984 -1.223 1 98 72 THR B O 1
ATOM 1596 N N . TRP B 1 73 ? 4.262 -17.812 -0.571 1 97.88 73 TRP B N 1
ATOM 1597 C CA . TRP B 1 73 ? 5.27 -17.234 -1.456 1 97.88 73 TRP B CA 1
ATOM 1598 C C . TRP B 1 73 ? 6.391 -16.578 -0.653 1 97.88 73 TRP B C 1
ATOM 1600 O O . TRP B 1 73 ? 6.137 -15.945 0.374 1 97.88 73 TRP B O 1
ATOM 1610 N N . VAL B 1 74 ? 7.594 -16.688 -1.113 1 96.31 74 VAL B N 1
ATOM 1611 C CA . VAL B 1 74 ? 8.719 -15.945 -0.556 1 96.31 74 VAL B CA 1
ATOM 1612 C C . VAL B 1 74 ? 9.383 -15.102 -1.648 1 96.31 74 VAL B C 1
ATOM 1614 O O . VAL B 1 74 ? 9.32 -15.453 -2.83 1 96.31 74 VAL B O 1
ATOM 1617 N N . THR B 1 75 ? 9.867 -13.945 -1.186 1 93.19 75 THR B N 1
ATOM 1618 C CA . THR B 1 75 ? 10.617 -13.102 -2.105 1 93.19 75 THR B CA 1
ATOM 1619 C C . THR B 1 75 ? 12.094 -13.492 -2.125 1 93.19 75 THR B C 1
ATOM 1621 O O . THR B 1 75 ? 12.766 -13.461 -1.092 1 93.19 75 THR B O 1
ATOM 1624 N N . SER B 1 76 ? 12.555 -13.977 -3.227 1 90.56 76 SER B N 1
ATOM 1625 C CA . SER B 1 76 ? 13.945 -14.328 -3.473 1 90.56 76 SER B CA 1
ATOM 1626 C C . SER B 1 76 ? 14.57 -13.422 -4.535 1 90.56 76 SER B C 1
ATOM 1628 O O . SER B 1 76 ? 14.477 -13.711 -5.73 1 90.56 76 SER B O 1
ATOM 1630 N N . GLY B 1 77 ? 15.359 -12.367 -4.008 1 91.88 77 GLY B N 1
ATOM 1631 C CA . GLY B 1 77 ? 15.703 -11.328 -4.969 1 91.88 77 GLY B CA 1
ATOM 1632 C C . GLY B 1 77 ? 14.484 -10.703 -5.633 1 91.88 77 GLY B C 1
ATOM 1633 O O . GLY B 1 77 ? 13.555 -10.273 -4.949 1 91.88 77 GLY B O 1
ATOM 1634 N N . PRO B 1 78 ? 14.523 -10.594 -7.027 1 94.31 78 PRO B N 1
ATOM 1635 C CA . PRO B 1 78 ? 13.375 -9.984 -7.711 1 94.31 78 PRO B CA 1
ATOM 1636 C C . PRO B 1 78 ? 12.289 -11 -8.062 1 94.31 78 PRO B C 1
ATOM 1638 O O . PRO B 1 78 ? 11.43 -10.727 -8.906 1 94.31 78 PRO B O 1
ATOM 1641 N N . LYS B 1 79 ? 12.328 -12.195 -7.461 1 97.38 79 LYS B N 1
ATOM 1642 C CA . LYS B 1 79 ? 11.422 -13.273 -7.836 1 97.38 79 LYS B CA 1
ATOM 1643 C C . LYS B 1 79 ? 10.406 -13.547 -6.727 1 97.38 79 LYS B C 1
ATOM 1645 O O . LYS B 1 79 ? 10.703 -13.359 -5.547 1 97.38 79 LYS B O 1
ATOM 1650 N N . LYS B 1 80 ? 9.227 -13.938 -7.145 1 97.75 80 LYS B N 1
ATOM 1651 C CA . LYS B 1 80 ? 8.25 -14.547 -6.242 1 97.75 80 LYS B CA 1
ATOM 1652 C C . LYS B 1 80 ? 8.281 -16.062 -6.348 1 97.75 80 LYS B C 1
ATOM 1654 O O . LYS B 1 80 ? 7.883 -16.625 -7.371 1 97.75 80 LYS B O 1
ATOM 1659 N N . GLN B 1 81 ? 8.781 -16.672 -5.254 1 98.19 81 GLN B N 1
ATOM 1660 C CA . GLN B 1 81 ? 8.992 -18.109 -5.258 1 98.19 81 GLN B CA 1
ATOM 1661 C C . GLN B 1 81 ? 8.008 -18.812 -4.328 1 98.19 81 GLN B C 1
ATOM 1663 O O . GLN B 1 81 ? 7.738 -18.344 -3.227 1 98.19 81 GLN B O 1
ATOM 1668 N N . LEU B 1 82 ? 7.453 -20 -4.863 1 98.19 82 LEU B N 1
ATOM 1669 C CA . LEU B 1 82 ? 6.676 -20.859 -3.965 1 98.19 82 LEU B CA 1
ATOM 1670 C C . LEU B 1 82 ? 7.566 -21.469 -2.889 1 98.19 82 LEU B C 1
ATOM 1672 O O . LEU B 1 82 ? 8.562 -22.109 -3.199 1 98.19 82 LEU B O 1
ATOM 1676 N N . LYS B 1 83 ? 7.168 -21.141 -1.709 1 96.75 83 LYS B N 1
ATOM 1677 C CA . LYS B 1 83 ? 7.984 -21.578 -0.583 1 96.75 83 LYS B CA 1
ATOM 1678 C C . LYS B 1 83 ? 8.18 -23.094 -0.614 1 96.75 83 LYS B C 1
ATOM 1680 O O . LYS B 1 83 ? 7.234 -23.844 -0.834 1 96.75 83 LYS B O 1
ATOM 1685 N N . GLY B 1 84 ? 9.414 -23.5 -0.37 1 95.94 84 GLY B N 1
ATOM 1686 C CA . GLY B 1 84 ? 9.734 -24.906 -0.294 1 95.94 84 GLY B CA 1
ATOM 1687 C C . GLY B 1 84 ? 9.906 -25.547 -1.655 1 95.94 84 GLY B C 1
ATOM 1688 O O . GLY B 1 84 ? 10.117 -26.766 -1.752 1 95.94 84 GLY B O 1
ATOM 1689 N N . THR B 1 85 ? 9.711 -24.797 -2.713 1 97.69 85 THR B N 1
ATOM 1690 C CA . THR B 1 85 ? 9.898 -25.312 -4.062 1 97.69 85 THR B CA 1
ATOM 1691 C C . THR B 1 85 ? 10.906 -24.453 -4.828 1 97.69 85 THR B C 1
ATOM 1693 O O . THR B 1 85 ? 11.383 -23.438 -4.316 1 97.69 85 THR B O 1
ATOM 1696 N N . ASN B 1 86 ? 11.281 -24.875 -6.012 1 98 86 ASN B N 1
ATOM 1697 C CA . ASN B 1 86 ? 12.078 -24.062 -6.938 1 98 86 ASN B CA 1
ATOM 1698 C C . ASN B 1 86 ? 11.219 -23.516 -8.07 1 98 86 ASN B C 1
ATOM 1700 O O . ASN B 1 86 ? 11.68 -23.422 -9.211 1 98 86 ASN B O 1
ATOM 1704 N N . LEU B 1 87 ? 9.93 -23.281 -7.781 1 98.75 87 LEU B N 1
ATOM 1705 C CA . LEU B 1 87 ? 9.031 -22.703 -8.773 1 98.75 87 LEU B CA 1
ATOM 1706 C C . LEU B 1 87 ? 8.797 -21.219 -8.492 1 98.75 87 LEU B C 1
ATOM 1708 O O . LEU B 1 87 ? 8.531 -20.828 -7.348 1 98.75 87 LEU B O 1
ATOM 1712 N N . CYS B 1 88 ? 8.938 -20.438 -9.547 1 98.75 88 CYS B N 1
ATOM 1713 C CA . CYS B 1 88 ? 8.766 -19 -9.461 1 98.75 88 CYS B CA 1
ATOM 1714 C C . CYS B 1 88 ? 7.613 -18.531 -10.344 1 98.75 88 CYS B C 1
ATOM 1716 O O . CYS B 1 88 ? 7.328 -19.141 -11.375 1 98.75 88 CYS B O 1
ATOM 1718 N N . LEU B 1 89 ? 6.93 -17.5 -9.906 1 98.75 89 LEU B N 1
ATOM 1719 C CA . LEU B 1 89 ? 5.969 -16.812 -10.766 1 98.75 89 LEU B CA 1
ATOM 1720 C C . LEU B 1 89 ? 6.621 -16.375 -12.07 1 98.75 89 LEU B C 1
ATOM 1722 O O . LEU B 1 89 ? 7.762 -15.898 -12.07 1 98.75 89 LEU B O 1
ATOM 1726 N N . ASP B 1 90 ? 5.902 -16.562 -13.125 1 98.69 90 ASP B N 1
ATOM 1727 C CA . ASP B 1 90 ? 6.512 -16.469 -14.445 1 98.69 90 ASP B CA 1
ATOM 1728 C C . ASP B 1 90 ? 5.516 -15.93 -15.469 1 98.69 90 ASP B C 1
ATOM 1730 O O . ASP B 1 90 ? 4.352 -16.328 -15.484 1 98.69 90 ASP B O 1
ATOM 1734 N N . VAL B 1 91 ? 6.023 -14.938 -16.281 1 98.69 91 VAL B N 1
ATOM 1735 C CA . VAL B 1 91 ? 5.242 -14.523 -17.438 1 98.69 91 VAL B CA 1
ATOM 1736 C C . VAL B 1 91 ? 5.352 -15.57 -18.547 1 98.69 91 VAL B C 1
ATOM 1738 O O . VAL B 1 91 ? 6.418 -15.75 -19.141 1 98.69 91 VAL B O 1
ATOM 1741 N N . THR B 1 92 ? 4.223 -16.141 -18.875 1 98.31 92 THR B N 1
ATOM 1742 C CA . THR B 1 92 ? 4.188 -17.266 -19.781 1 98.31 92 THR B CA 1
ATOM 1743 C C . THR B 1 92 ? 4.77 -16.891 -21.141 1 98.31 92 THR B C 1
ATOM 1745 O O . THR B 1 92 ? 4.348 -15.898 -21.75 1 98.31 92 THR B O 1
ATOM 1748 N N . ASN B 1 93 ? 5.809 -17.594 -21.594 1 96.5 93 ASN B N 1
ATOM 1749 C CA . ASN B 1 93 ? 6.473 -17.453 -22.891 1 96.5 93 ASN B CA 1
ATOM 1750 C C . ASN B 1 93 ? 7.152 -16.094 -23.031 1 96.5 93 ASN B C 1
ATOM 1752 O O . ASN B 1 93 ? 7.574 -15.711 -24.125 1 96.5 93 ASN B O 1
ATOM 1756 N N . GLY B 1 94 ? 7.145 -15.305 -21.984 1 96.38 94 GLY B N 1
ATOM 1757 C CA . GLY B 1 94 ? 7.699 -13.961 -22.094 1 96.38 94 GLY B CA 1
ATOM 1758 C C . GLY B 1 94 ? 6.855 -13.031 -22.938 1 96.38 94 GLY B C 1
ATOM 1759 O O . GLY B 1 94 ? 7.379 -12.109 -23.562 1 96.38 94 GLY B O 1
ATOM 1760 N N . ASN B 1 95 ? 5.594 -13.375 -23.078 1 96.62 95 ASN B N 1
ATOM 1761 C CA . ASN B 1 95 ? 4.664 -12.539 -23.844 1 96.62 95 ASN B CA 1
ATOM 1762 C C . ASN B 1 95 ? 4.086 -11.422 -22.984 1 96.62 95 ASN B C 1
ATOM 1764 O O . ASN B 1 95 ? 3.127 -11.633 -22.234 1 96.62 95 ASN B O 1
ATOM 1768 N N . TRP B 1 96 ? 4.559 -10.227 -23.156 1 96.12 96 TRP B N 1
ATOM 1769 C CA . TRP B 1 96 ? 4.211 -9.086 -22.328 1 96.12 96 TRP B CA 1
ATOM 1770 C C . TRP B 1 96 ? 3.049 -8.305 -22.938 1 96.12 96 TRP B C 1
ATOM 1772 O O . TRP B 1 96 ? 3.23 -7.184 -23.422 1 96.12 96 TRP B O 1
ATOM 1782 N N . VAL B 1 97 ? 1.931 -8.852 -22.969 1 96.81 97 VAL B N 1
ATOM 1783 C CA . VAL B 1 97 ? 0.732 -8.227 -23.516 1 96.81 97 VAL B CA 1
ATOM 1784 C C . VAL B 1 97 ? -0.403 -8.305 -22.484 1 96.81 97 VAL B C 1
ATOM 1786 O O . VAL B 1 97 ? -0.41 -9.188 -21.625 1 96.81 97 VAL B O 1
ATOM 1789 N N . ASN B 1 98 ? -1.326 -7.398 -22.578 1 97.75 98 ASN B N 1
ATOM 1790 C CA . ASN B 1 98 ? -2.51 -7.449 -21.719 1 97.75 98 ASN B CA 1
ATOM 1791 C C . ASN B 1 98 ? -3.23 -8.789 -21.844 1 97.75 98 ASN B C 1
ATOM 1793 O O . ASN B 1 98 ? -3.463 -9.273 -22.953 1 97.75 98 ASN B O 1
ATOM 1797 N N . GLY B 1 99 ? -3.486 -9.352 -20.672 1 98.06 99 GLY B N 1
ATOM 1798 C CA . GLY B 1 99 ? -4.297 -10.555 -20.656 1 98.06 99 GLY B CA 1
ATOM 1799 C C . GLY B 1 99 ? -3.473 -11.828 -20.609 1 98.06 99 GLY B C 1
ATOM 1800 O O . GLY B 1 99 ? -4.023 -12.93 -20.516 1 98.06 99 GLY B O 1
ATOM 1801 N N . GLN B 1 100 ? -2.17 -11.727 -20.672 1 98.31 100 GLN B N 1
ATOM 1802 C CA . GLN B 1 100 ? -1.33 -12.922 -20.594 1 98.31 100 GLN B CA 1
ATOM 1803 C C . GLN B 1 100 ? -1.428 -13.562 -19.219 1 98.31 100 GLN B C 1
ATOM 1805 O O . GLN B 1 100 ? -1.023 -12.969 -18.219 1 98.31 100 GLN B O 1
ATOM 1810 N N . GLN B 1 101 ? -1.9 -14.766 -19.172 1 98.75 101 GLN B N 1
ATOM 1811 C CA . GLN B 1 101 ? -2.012 -15.477 -17.891 1 98.75 101 GLN B CA 1
ATOM 1812 C C . GLN B 1 101 ? -0.638 -15.898 -17.375 1 98.75 101 GLN B C 1
ATOM 1814 O O . GLN B 1 101 ? 0.215 -16.328 -18.156 1 98.75 101 GLN B O 1
ATOM 1819 N N . LEU B 1 102 ? -0.452 -15.836 -16.078 1 98.88 102 LEU B N 1
ATOM 1820 C CA . LEU B 1 102 ? 0.801 -16.188 -15.422 1 98.88 102 LEU B CA 1
ATOM 1821 C C . LEU B 1 102 ? 0.86 -17.688 -15.133 1 98.88 102 LEU B C 1
ATOM 1823 O O . LEU B 1 102 ? -0.175 -18.359 -15.07 1 98.88 102 LEU B O 1
ATOM 1827 N N . GLN B 1 103 ? 2.09 -18.156 -14.984 1 98.94 103 GLN B N 1
ATOM 1828 C CA . GLN B 1 103 ? 2.385 -19.531 -14.609 1 98.94 103 GLN B CA 1
ATOM 1829 C C . GLN B 1 103 ? 3.479 -19.594 -13.547 1 98.94 103 GLN B C 1
ATOM 1831 O O . GLN B 1 103 ? 4.008 -18.562 -13.133 1 98.94 103 GLN B O 1
ATOM 1836 N N . VAL B 1 104 ? 3.652 -20.828 -13.07 1 98.88 104 VAL B N 1
ATOM 1837 C CA . VAL B 1 104 ? 4.902 -21.047 -12.352 1 98.88 104 VAL B CA 1
ATOM 1838 C C . VAL B 1 104 ? 5.867 -21.844 -13.219 1 98.88 104 VAL B C 1
ATOM 1840 O O . VAL B 1 104 ? 5.441 -22.609 -14.086 1 98.88 104 VAL B O 1
ATOM 1843 N N . TRP B 1 105 ? 7.117 -21.609 -13.047 1 98.81 105 TRP B N 1
ATOM 1844 C CA . TRP B 1 105 ? 8.203 -22.281 -13.758 1 98.81 105 TRP B CA 1
ATOM 1845 C C . TRP B 1 105 ? 9.453 -22.359 -12.883 1 98.81 105 TRP B C 1
ATOM 1847 O O . TRP B 1 105 ? 9.617 -21.578 -11.953 1 98.81 105 TRP B O 1
ATOM 1857 N N . THR B 1 106 ? 10.25 -23.328 -13.18 1 98.69 106 THR B N 1
ATOM 1858 C CA . THR B 1 106 ? 11.492 -23.484 -12.43 1 98.69 106 THR B CA 1
ATOM 1859 C C . THR B 1 106 ? 12.25 -22.156 -12.367 1 98.69 106 THR B C 1
AT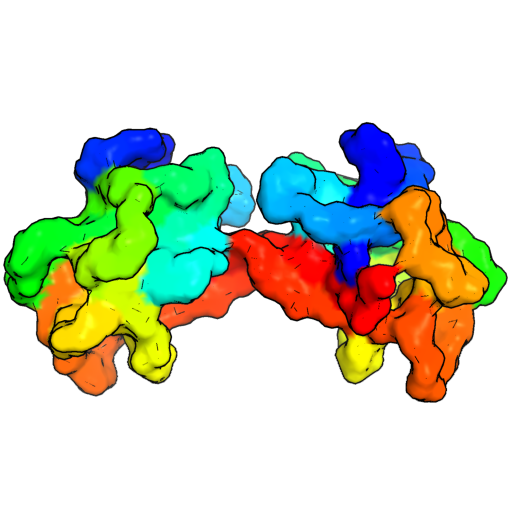OM 1861 O O . THR B 1 106 ? 12.461 -21.516 -13.398 1 98.69 106 THR B O 1
ATOM 1864 N N . CYS B 1 107 ? 12.633 -21.828 -11.117 1 98.25 107 CYS B N 1
ATOM 1865 C CA . CYS B 1 107 ? 13.344 -20.562 -10.914 1 98.25 107 CYS B CA 1
ATOM 1866 C C . CYS B 1 107 ? 14.688 -20.578 -11.633 1 98.25 107 CYS B C 1
ATOM 1868 O O . CYS B 1 107 ? 15.43 -21.547 -11.562 1 98.25 107 CYS B O 1
ATOM 1870 N N . ASN B 1 108 ? 14.914 -19.547 -12.352 1 96.31 108 ASN B N 1
ATOM 1871 C CA . ASN B 1 108 ? 16.188 -19.391 -13.055 1 96.31 108 ASN B CA 1
ATOM 1872 C C . ASN B 1 108 ? 16.734 -17.969 -12.891 1 96.31 108 ASN B C 1
ATOM 1874 O O . ASN B 1 108 ? 16.031 -17 -13.156 1 96.31 108 ASN B O 1
ATOM 1878 N N . PHE B 1 109 ? 17.969 -17.875 -12.484 1 91.06 109 PHE B N 1
ATOM 1879 C CA . PHE B 1 109 ? 18.625 -16.578 -12.344 1 91.06 109 PHE B CA 1
ATOM 1880 C C . PHE B 1 109 ? 18.703 -15.859 -13.688 1 91.06 109 PHE B C 1
ATOM 1882 O O . PHE B 1 109 ? 19 -16.484 -14.711 1 91.06 109 PHE B O 1
ATOM 1889 N N . GLY B 1 110 ? 18.406 -14.695 -13.719 1 92.5 110 GLY B N 1
ATOM 1890 C CA . GLY B 1 110 ? 18.531 -13.883 -14.922 1 92.5 110 GLY B CA 1
ATOM 1891 C C . GLY B 1 110 ? 17.312 -13.969 -15.828 1 92.5 110 GLY B C 1
ATOM 1892 O O . GLY B 1 110 ? 17.234 -13.258 -16.828 1 92.5 110 GLY B O 1
ATOM 1893 N N . ASN B 1 111 ? 16.391 -14.875 -15.547 1 95.75 111 ASN B N 1
ATOM 1894 C CA . ASN B 1 111 ? 15.172 -14.969 -16.328 1 95.75 111 ASN B CA 1
ATOM 1895 C C . ASN B 1 111 ? 14.266 -13.758 -16.109 1 95.75 111 ASN B C 1
ATOM 1897 O O . ASN B 1 111 ? 13.633 -13.641 -15.055 1 95.75 111 ASN B O 1
ATOM 1901 N N . VAL B 1 112 ? 14.18 -12.922 -17.078 1 96.75 112 VAL B N 1
ATOM 1902 C CA . VAL B 1 112 ? 13.477 -11.648 -16.953 1 96.75 112 VAL B CA 1
ATOM 1903 C C . VAL B 1 112 ? 11.977 -11.906 -16.797 1 96.75 112 VAL B C 1
ATOM 1905 O O . VAL B 1 112 ? 11.258 -11.07 -16.25 1 96.75 112 VAL B O 1
ATOM 1908 N N . ASN B 1 113 ? 11.469 -13.117 -17.25 1 97.75 113 ASN B N 1
ATOM 1909 C CA . ASN B 1 113 ? 10.055 -13.453 -17.125 1 97.75 113 ASN B CA 1
ATOM 1910 C C . ASN B 1 113 ? 9.656 -13.664 -15.664 1 97.75 113 ASN B C 1
ATOM 1912 O O . ASN B 1 113 ? 8.469 -13.703 -15.336 1 97.75 113 ASN B O 1
ATOM 1916 N N . GLN B 1 114 ? 10.664 -13.742 -14.766 1 98.12 114 GLN B N 1
ATOM 1917 C CA . GLN B 1 114 ? 10.398 -14.102 -13.375 1 98.12 114 GLN B CA 1
ATOM 1918 C C . GLN B 1 114 ? 10.695 -12.938 -12.438 1 98.12 114 GLN B C 1
ATOM 1920 O O . GLN B 1 114 ? 10.734 -13.109 -11.219 1 98.12 114 GLN B O 1
ATOM 1925 N N . VAL B 1 115 ? 10.93 -11.773 -13.055 1 97.56 115 VAL B N 1
ATOM 1926 C CA . VAL B 1 115 ? 11.227 -10.602 -12.25 1 97.56 115 VAL B CA 1
ATOM 1927 C C . VAL B 1 115 ? 9.922 -9.875 -11.898 1 97.56 115 VAL B C 1
ATOM 1929 O O . VAL B 1 115 ? 9.211 -9.398 -12.781 1 97.56 115 VAL B O 1
ATOM 1932 N N . PHE B 1 116 ? 9.562 -9.852 -10.586 1 97.44 116 PHE B N 1
ATOM 1933 C CA . PHE B 1 116 ? 8.383 -9.188 -10.047 1 97.44 116 PHE B CA 1
ATOM 1934 C C . PHE B 1 116 ? 8.75 -8.328 -8.844 1 97.44 116 PHE B C 1
ATOM 1936 O O . PHE B 1 116 ? 9.297 -8.828 -7.859 1 97.44 116 PHE B O 1
ATOM 1943 N N . PHE B 1 117 ? 8.398 -7.051 -8.828 1 94.81 117 PHE B N 1
ATOM 1944 C CA . PHE B 1 117 ? 8.656 -6.168 -7.699 1 94.81 117 PHE B CA 1
ATOM 1945 C C . PHE B 1 117 ? 7.355 -5.68 -7.078 1 94.81 117 PHE B C 1
ATOM 1947 O O . PHE B 1 117 ? 6.352 -5.52 -7.777 1 94.81 117 PHE B O 1
ATOM 1954 N N . GLU B 1 118 ? 7.438 -5.512 -5.746 1 92.94 118 GLU B N 1
ATOM 1955 C CA . GLU B 1 118 ? 6.316 -4.918 -5.023 1 92.94 118 GLU B CA 1
ATOM 1956 C C . GLU B 1 118 ? 6.469 -3.404 -4.91 1 92.94 118 GLU B C 1
ATOM 1958 O O . GLU B 1 118 ? 7.559 -2.902 -4.629 1 92.94 118 GLU B O 1
ATOM 1963 N N . ALA B 1 119 ? 5.453 -2.697 -5.293 1 91.62 119 ALA B N 1
ATOM 1964 C CA . ALA B 1 119 ? 5.402 -1.246 -5.137 1 91.62 119 ALA B CA 1
ATOM 1965 C C . ALA B 1 119 ? 4.219 -0.825 -4.273 1 91.62 119 ALA B C 1
ATOM 1967 O O . ALA B 1 119 ? 3.098 -1.297 -4.477 1 91.62 119 ALA B O 1
ATOM 1968 N N . PRO B 1 120 ? 4.496 0.047 -3.299 1 92.25 120 PRO B N 1
ATOM 1969 C CA . PRO B 1 120 ? 3.385 0.46 -2.443 1 92.25 120 PRO B CA 1
ATOM 1970 C C . PRO B 1 120 ? 2.264 1.146 -3.221 1 92.25 120 PRO B C 1
ATOM 1972 O O . PRO B 1 120 ? 2.527 2.043 -4.027 1 92.25 120 PRO B O 1
ATOM 1975 N N . ALA B 1 121 ? 1.061 0.694 -3.086 1 93.94 121 ALA B N 1
ATOM 1976 C CA . ALA B 1 121 ? -0.129 1.329 -3.65 1 93.94 121 ALA B CA 1
ATOM 1977 C C . ALA B 1 121 ? -0.868 2.143 -2.592 1 93.94 121 ALA B C 1
ATOM 1979 O O . ALA B 1 121 ? -1.417 3.207 -2.891 1 93.94 121 ALA B O 1
ATOM 1980 N N . ALA B 1 122 ? -0.918 1.647 -1.396 1 94.88 122 ALA B N 1
ATOM 1981 C CA . ALA B 1 122 ? -1.487 2.295 -0.217 1 94.88 122 ALA B CA 1
ATOM 1982 C C . ALA B 1 122 ? -0.672 1.973 1.032 1 94.88 122 ALA B C 1
ATOM 1984 O O . ALA B 1 122 ? -0.13 0.873 1.16 1 94.88 122 ALA B O 1
ATOM 1985 N N . GLU B 1 123 ? -0.592 2.953 1.912 1 95.44 123 GLU B N 1
ATOM 1986 C CA . GLU B 1 123 ? 0.2 2.799 3.129 1 95.44 123 GLU B CA 1
ATOM 1987 C C . GLU B 1 123 ? -0.574 3.273 4.355 1 95.44 123 GLU B C 1
ATOM 1989 O O . GLU B 1 123 ? -1.392 4.191 4.262 1 95.44 123 GLU B O 1
ATOM 1994 N N . TYR B 1 124 ? -0.298 2.66 5.445 1 96.31 124 TYR B N 1
ATOM 1995 C CA . TYR B 1 124 ? -0.583 3.246 6.75 1 96.31 124 TYR B CA 1
ATOM 1996 C C . TYR B 1 124 ? 0.496 4.246 7.145 1 96.31 124 TYR B C 1
ATOM 1998 O O . TYR B 1 124 ? 1.674 4.055 6.832 1 96.31 124 TYR B O 1
ATOM 2006 N N . ILE B 1 125 ? 0.086 5.344 7.727 1 97.25 125 ILE B N 1
ATOM 2007 C CA . ILE B 1 125 ? 1.006 6.211 8.453 1 97.25 125 ILE B CA 1
ATOM 2008 C C . ILE B 1 125 ? 0.819 6.02 9.953 1 97.25 125 ILE B C 1
ATOM 2010 O O . ILE B 1 125 ? -0.232 6.359 10.508 1 97.25 125 ILE B O 1
ATOM 2014 N N . ARG B 1 126 ? 1.86 5.449 10.594 1 97.06 126 ARG B N 1
ATOM 2015 C CA . ARG B 1 126 ? 1.695 4.969 11.969 1 97.06 126 ARG B CA 1
ATOM 2016 C C . ARG B 1 126 ? 2.617 5.715 12.922 1 97.06 126 ARG B C 1
ATOM 2018 O O . ARG B 1 126 ? 3.75 6.051 12.57 1 97.06 126 ARG B O 1
ATOM 2025 N N . THR B 1 127 ? 2.088 5.863 14.109 1 96.94 127 THR B N 1
ATOM 2026 C CA . THR B 1 127 ? 2.938 6.363 15.18 1 96.94 127 THR B CA 1
ATOM 2027 C C . THR B 1 127 ? 3.793 5.242 15.758 1 96.94 127 THR B C 1
ATOM 2029 O O . THR B 1 127 ? 3.592 4.07 15.438 1 96.94 127 THR B O 1
ATOM 2032 N N . ASN B 1 128 ? 4.785 5.629 16.484 1 88.12 128 ASN B N 1
ATOM 2033 C CA . ASN B 1 128 ? 5.645 4.645 17.141 1 88.12 128 ASN B CA 1
ATOM 2034 C C . ASN B 1 128 ? 5.098 4.234 18.5 1 88.12 128 ASN B C 1
ATOM 2036 O O . ASN B 1 128 ? 5.676 3.383 19.172 1 88.12 128 ASN B O 1
ATOM 2040 N N . GLN B 1 129 ? 4.031 4.941 18.891 1 79.69 129 GLN B N 1
ATOM 2041 C CA . GLN B 1 129 ? 3.43 4.668 20.188 1 79.69 129 GLN B CA 1
ATOM 2042 C C . GLN B 1 129 ? 1.968 4.254 20.031 1 79.69 129 GLN B C 1
ATOM 2044 O O . GLN B 1 129 ? 1.337 4.539 19.016 1 79.69 129 GLN B O 1
ATOM 2049 N N . SER B 1 130 ? 1.541 3.246 20.766 1 72.44 130 SER B N 1
ATOM 2050 C CA . SER B 1 130 ? 0.122 2.932 20.891 1 72.44 130 SER B CA 1
ATOM 2051 C C . SER B 1 130 ? -0.361 3.123 22.328 1 72.44 130 SER B C 1
ATOM 2053 O O . SER B 1 130 ? 0.425 3.016 23.281 1 72.44 130 SER B O 1
#

Radius of gyration: 20.49 Å; Cα contacts (8 Å, |Δi|>4): 679; chains: 2; bounding box: 34×60×48 Å

InterPro domains:
  IPR000772 Ricin B, lectin domain [PF00652] (1-116)
  IPR000772 Ricin B, lectin domain [SM00458] (1-118)
  IPR035992 Ricin B-like lectins [SSF50370] (1-117)

Foldseek 3Di:
DAFFFVVLDPAAPTFIFDDPDDLPRQRRDWDDDQQWTARPVGRQWTWFQDDPFEAPRFIHIHGDDPPDQRGGWDDDPQWTHRPPDQWTWFQPVPDPYHPGTIHIYGDDPPRPRGGHDDDDSDDDDDDPDD/DAFFFVVLDDAAPTFIFDAPDDLPRQRRDWDDDQQWTARPVGRQWTWFQDDPFEAPRFIHIHGDDPPDQRGGWDDDPQWTHRPPDQWTWFQPVPDPYHPGTIHIYGDDPPRPRGGHDDDDSDDDDDDPDD

pLDDT: mean 96.5, std 3.68, range [72.38, 98.94]

Solvent-accessible surface area (backbone atoms only — not comparable to full-atom values): 13274 Å² total; per-residue (Å²): 47,21,43,27,37,49,93,62,50,92,49,73,66,30,43,28,18,31,27,75,73,53,98,86,45,62,52,35,32,30,21,76,55,90,43,29,48,18,32,55,84,48,65,55,29,18,49,25,38,46,85,88,59,49,73,67,28,57,26,19,28,27,74,63,56,92,85,40,59,48,35,28,45,37,78,58,85,51,24,45,26,34,55,99,55,63,34,18,45,26,42,50,93,63,52,79,46,75,67,36,50,30,18,28,28,69,63,56,89,88,44,68,44,30,33,42,45,79,41,78,57,23,22,32,44,24,45,84,55,113,49,21,44,26,38,48,95,61,49,91,48,73,64,30,44,28,16,31,28,76,73,52,97,85,44,63,51,34,31,28,20,78,57,90,42,29,47,18,32,55,84,47,64,56,31,17,50,24,37,48,84,88,59,48,74,66,27,56,25,20,29,27,73,62,55,94,86,40,58,47,35,28,44,38,78,59,85,51,24,44,26,34,55,98,55,63,36,16,44,26,43,50,94,62,52,81,46,75,68,37,50,29,19,29,27,70,62,55,90,87,45,70,45,30,33,43,45,80,40,79,57,23,23,34,44,24,46,84,56,110

Sequence (260 aa):
MCVDLKDGVQANGTPLQIWDCDRKNPNQLWRKDANQMRLFANPNLCIDAGVNPTDGSRVKVWQCYPGLPQQTWVTSGPKKQLKGTNLCLDVTNGNWVNGQQLQVWTCNFGNVNQVFFEAPAAEYIRTNQSMCVDLKDGVQANGTPLQIWDCDRKNPNQLWRKDANQMRLFANPNLCIDAGVNPTDGSRVKVWQCYPGLPQQTWVTSGPKKQLKGTNLCLDVTNGNWVNGQQLQVWTCNFGNVNQVFFEAPAAEYIRTNQS